Protein AF-A0A521ZM69-F1 (afdb_monomer)

Radius of gyration: 17.87 Å; Cα contacts (8 Å, |Δi|>4): 273; chains: 1; bounding box: 40×29×57 Å

Sequence (179 aa):
MNAKTKLIIPFVCGFILFPGFIVVHECGHWLAGLSFGLKTKPHYAGTSYHGTPQQITQNVHWLLAAAGPLVGLALMIVGVFWLWLSRRHNLTSVTAMEWLATSLAFNAGRWLRGFTGLPSNPQPHDEAFVSKALGLPPWLLPYCLALAALGTIIFIIRQHPARERLFPFSAMMLGGIIG

Foldseek 3Di:
DDPVCLLVLLLQLLQPVLQVLQVQLQVQLQVLLVVLVWDWDGDRNDIDTHDDPVSDDLVSVLSSLVRSVVSLVVLLVQLLVVLCVVQVPPQDDADSVNSNSLSSNLSLVQLLCLVVADLVGGPPPSQLSNCVSVVHRSSPRSVVSSVVSVVSNVSSLVSHHPVCSPNNVVSNNNSNVVD

Secondary structure (DSSP, 8-state):
--TTHHHHHHHHHHHHHHHHHHHHHHHHHHHHHHHTT-EEEEETTEEEEE--TTTS-HHHHHHHHHHHHHHHHHHHHHHHHHHHHHHSS--S---HHHHHHHHHHHGGGGGGGGGTSBTTB-SSHHHHHHHHHTTS-TTHHHHHHHHHHHHHHHHHHHHS-GGGSSHHHHHHHHHHHH-

Mean predicted aligned error: 3.89 Å

Nearest PDB structures (foldseek):
  2d29-assembly1_A  TM=2.805E-01  e=4.102E+00  Thermus thermophilus HB8
  4iv6-assembly1_B  TM=3.076E-01  e=9.405E+00  Mycolicibacterium smegmatis MC2 155
  8fob-assembly1_A  TM=1.636E-01  e=7.737E+00  Homo sapiens

Structure (mmCIF, N/CA/C/O backbone):
data_AF-A0A521ZM69-F1
#
_entry.id   AF-A0A521ZM69-F1
#
loop_
_atom_site.group_PDB
_atom_site.id
_atom_site.type_symbol
_atom_site.label_atom_id
_atom_site.label_alt_id
_atom_site.label_comp_id
_atom_site.label_asym_id
_atom_site.label_entity_id
_atom_site.label_seq_id
_atom_site.pdbx_PDB_ins_code
_atom_site.Cartn_x
_atom_site.Cartn_y
_atom_site.Cartn_z
_atom_site.occupancy
_atom_site.B_iso_or_equiv
_atom_site.auth_seq_id
_atom_site.auth_comp_id
_atom_site.auth_asym_id
_atom_site.auth_atom_id
_atom_site.pdbx_PDB_model_num
ATOM 1 N N . MET A 1 1 ? -19.201 -0.703 20.274 1.00 75.50 1 MET A N 1
ATOM 2 C CA . MET A 1 1 ? -19.373 -1.982 19.541 1.00 75.50 1 MET A CA 1
ATOM 3 C C . MET A 1 1 ? -19.241 -3.151 20.503 1.00 75.50 1 MET A C 1
ATOM 5 O O . MET A 1 1 ? -18.383 -3.091 21.378 1.00 75.50 1 MET A O 1
ATOM 9 N N . ASN A 1 2 ? -20.067 -4.190 20.355 1.00 85.44 2 ASN A N 1
ATOM 10 C CA . ASN A 1 2 ? -19.895 -5.436 21.110 1.00 85.44 2 ASN A CA 1
ATOM 11 C C . ASN A 1 2 ? -18.664 -6.220 20.596 1.00 85.44 2 ASN A C 1
ATOM 13 O O . ASN A 1 2 ? -18.132 -5.910 19.527 1.00 85.44 2 ASN A O 1
ATOM 17 N N . ALA A 1 3 ? -18.205 -7.223 21.351 1.00 83.38 3 ALA A N 1
ATOM 18 C CA . ALA A 1 3 ? -16.993 -7.983 21.023 1.00 83.38 3 ALA A CA 1
ATOM 19 C C . ALA A 1 3 ? -17.050 -8.674 19.647 1.00 83.38 3 ALA A C 1
ATOM 21 O O . ALA A 1 3 ? -16.059 -8.672 18.924 1.00 83.38 3 ALA A O 1
ATOM 22 N N . LYS A 1 4 ? -18.216 -9.199 19.241 1.00 87.62 4 LYS A N 1
ATOM 23 C CA . LYS A 1 4 ? -18.387 -9.862 17.937 1.00 87.62 4 LYS A CA 1
ATOM 24 C C . LYS A 1 4 ? -18.228 -8.871 16.786 1.00 87.62 4 LYS A C 1
ATOM 26 O O . LYS A 1 4 ? -17.469 -9.118 15.854 1.00 87.62 4 LYS A O 1
ATOM 31 N N . THR A 1 5 ? -18.884 -7.714 16.870 1.00 87.00 5 THR A N 1
ATOM 32 C CA . THR A 1 5 ? -18.814 -6.676 15.832 1.00 87.00 5 THR A CA 1
ATOM 33 C C . THR A 1 5 ? -17.386 -6.152 15.655 1.00 87.00 5 THR A C 1
ATOM 35 O O . THR A 1 5 ? -16.986 -5.853 14.533 1.00 87.00 5 THR A O 1
ATOM 38 N N . LYS A 1 6 ? -16.594 -6.084 16.738 1.00 86.88 6 LYS A N 1
ATOM 39 C CA . LYS A 1 6 ? -15.174 -5.679 16.700 1.00 86.88 6 LYS A CA 1
ATOM 40 C C . LYS A 1 6 ? -14.275 -6.618 15.895 1.00 86.88 6 LYS A C 1
ATOM 42 O O . LYS A 1 6 ? -13.184 -6.197 15.539 1.00 86.88 6 LYS A O 1
ATOM 47 N N . LEU A 1 7 ? -14.712 -7.847 15.620 1.00 91.19 7 LEU A N 1
ATOM 48 C CA . LEU A 1 7 ? -13.975 -8.817 14.805 1.00 91.19 7 LEU A CA 1
ATOM 49 C C . LEU A 1 7 ? -14.589 -8.971 13.414 1.00 91.19 7 LEU A C 1
ATOM 51 O O . LEU A 1 7 ? -13.862 -8.999 12.427 1.00 91.19 7 LEU A O 1
ATOM 55 N N . ILE A 1 8 ? -15.923 -9.006 13.332 1.00 94.12 8 ILE A N 1
ATOM 56 C CA . ILE A 1 8 ? -16.644 -9.180 12.065 1.00 94.12 8 ILE A CA 1
ATOM 57 C C . ILE A 1 8 ? -16.383 -8.011 11.115 1.00 94.12 8 I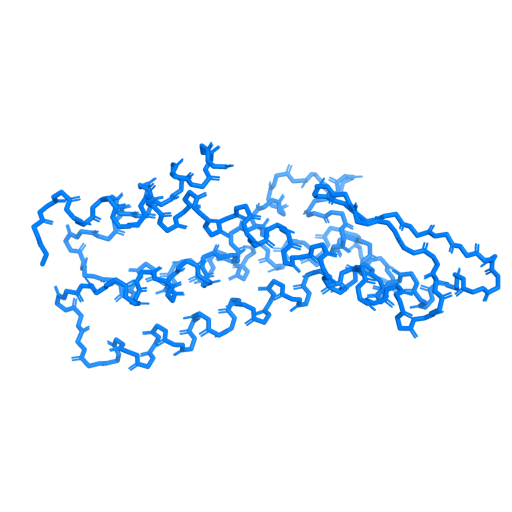LE A C 1
ATOM 59 O O . ILE A 1 8 ? -16.120 -8.247 9.944 1.00 94.12 8 ILE A O 1
ATOM 63 N N . ILE A 1 9 ? -16.426 -6.762 11.596 1.00 94.50 9 ILE A N 1
ATOM 64 C CA . ILE A 1 9 ? -16.216 -5.599 10.720 1.00 94.50 9 ILE A CA 1
ATOM 65 C C . ILE A 1 9 ? -14.814 -5.616 10.090 1.00 94.50 9 ILE A C 1
ATOM 67 O O . ILE A 1 9 ? -14.750 -5.611 8.863 1.00 94.50 9 ILE A O 1
ATOM 71 N N . PRO A 1 10 ? -13.705 -5.692 10.856 1.00 94.12 10 PRO A N 1
ATOM 72 C CA . PRO A 1 10 ? -12.377 -5.781 10.254 1.00 94.12 10 PRO A CA 1
ATOM 73 C C . PRO A 1 10 ? -12.233 -6.976 9.311 1.00 94.12 10 PRO A C 1
ATOM 75 O O . PRO A 1 10 ? -11.651 -6.827 8.243 1.00 94.12 10 PRO A O 1
ATOM 78 N N . PHE A 1 11 ? -12.786 -8.140 9.674 1.00 96.12 11 PHE A N 1
ATOM 79 C CA . PHE A 1 11 ? -12.763 -9.327 8.819 1.00 96.12 11 PHE A CA 1
ATOM 80 C C . PHE A 1 11 ? -13.448 -9.074 7.472 1.00 96.12 11 PHE A C 1
ATOM 82 O O . PHE A 1 11 ? -12.848 -9.314 6.430 1.00 96.12 11 PHE A O 1
ATOM 89 N N . VAL A 1 12 ? -14.676 -8.547 7.482 1.00 96.00 12 VAL A N 1
ATOM 90 C CA . VAL A 1 12 ? -15.438 -8.238 6.261 1.00 96.00 12 VAL A CA 1
ATOM 91 C C . VAL A 1 12 ? -14.734 -7.159 5.439 1.00 96.00 12 VAL A C 1
ATOM 93 O O . VAL A 1 12 ? -14.663 -7.275 4.218 1.00 96.00 12 VAL A O 1
ATOM 96 N N . CYS A 1 13 ? -14.165 -6.141 6.092 1.00 95.25 13 CYS A N 1
ATOM 97 C CA . CYS A 1 13 ? -13.339 -5.145 5.418 1.00 95.25 13 CYS A CA 1
ATOM 98 C C . CYS A 1 13 ? -12.149 -5.801 4.708 1.00 95.25 13 CYS A C 1
ATOM 100 O O . CYS A 1 13 ? -11.959 -5.549 3.526 1.00 95.25 13 CYS A O 1
ATOM 102 N N . GLY A 1 14 ? -11.390 -6.669 5.382 1.00 95.00 14 GLY A N 1
ATOM 103 C CA . GLY A 1 14 ? -10.277 -7.395 4.766 1.00 95.00 14 GLY A CA 1
ATOM 104 C C . GLY A 1 14 ? -10.724 -8.267 3.592 1.00 95.00 14 GLY A C 1
ATOM 105 O O . GLY A 1 14 ? -10.173 -8.147 2.502 1.00 95.00 14 GLY A O 1
ATOM 106 N N . PHE A 1 15 ? -11.769 -9.072 3.800 1.00 96.31 15 PHE A N 1
ATOM 107 C CA . PHE A 1 15 ? -12.323 -10.005 2.814 1.00 96.31 15 PHE A CA 1
ATOM 108 C C . PHE A 1 15 ? -12.767 -9.321 1.519 1.00 96.31 15 PHE A C 1
ATOM 110 O O . PHE A 1 15 ? -12.519 -9.831 0.434 1.00 96.31 15 PHE A O 1
ATOM 117 N N . ILE A 1 16 ? -13.403 -8.152 1.613 1.00 96.19 16 ILE A N 1
ATOM 118 C CA . ILE A 1 16 ? -13.890 -7.430 0.430 1.00 96.19 16 ILE A CA 1
ATOM 119 C C . ILE A 1 16 ? -12.795 -6.534 -0.159 1.00 96.19 16 ILE A C 1
ATOM 121 O O . ILE A 1 16 ? -12.591 -6.493 -1.373 1.00 96.19 16 ILE A O 1
ATOM 125 N N . LEU A 1 17 ? -12.114 -5.762 0.689 1.00 96.06 17 LEU A N 1
ATOM 126 C CA . LEU A 1 17 ? -11.281 -4.661 0.220 1.00 96.06 17 LEU A CA 1
ATOM 127 C C . LEU A 1 17 ? -9.920 -5.128 -0.283 1.00 96.06 17 LEU A C 1
ATOM 129 O O . LEU A 1 17 ? -9.414 -4.510 -1.210 1.00 96.06 17 LEU A O 1
ATOM 133 N N . PHE A 1 18 ? -9.322 -6.192 0.263 1.00 95.25 18 PHE A N 1
ATOM 134 C CA . PHE A 1 18 ? -7.980 -6.606 -0.171 1.00 95.25 18 PHE A CA 1
ATOM 135 C C . PHE A 1 18 ? -7.974 -7.135 -1.617 1.00 95.25 18 PHE A C 1
ATOM 137 O O . PHE A 1 18 ? -7.147 -6.651 -2.401 1.00 95.25 18 PHE A O 1
ATOM 144 N N . PRO A 1 19 ? -8.916 -8.006 -2.035 1.00 94.56 19 PRO A N 1
ATOM 145 C CA . PRO A 1 19 ? -9.102 -8.329 -3.451 1.00 94.56 19 PRO A CA 1
ATOM 146 C C . PRO A 1 19 ? -9.436 -7.091 -4.286 1.00 94.56 19 PRO A C 1
ATOM 148 O O . PRO A 1 19 ? -8.879 -6.893 -5.367 1.00 94.56 19 PRO A O 1
ATOM 151 N N . GLY A 1 20 ? -10.282 -6.201 -3.755 1.00 95.69 20 GLY A N 1
ATOM 152 C CA . GLY A 1 20 ? -10.599 -4.924 -4.394 1.00 95.69 20 GLY A CA 1
ATOM 153 C C . GLY A 1 20 ? -9.358 -4.069 -4.667 1.00 95.69 20 GLY A C 1
ATOM 154 O O . GLY A 1 20 ? -9.220 -3.516 -5.755 1.00 95.69 20 GLY A O 1
ATOM 155 N N . PHE A 1 21 ? -8.411 -4.003 -3.731 1.00 96.00 21 PHE A N 1
ATOM 156 C CA . PHE A 1 21 ? -7.162 -3.262 -3.897 1.00 96.00 21 PHE A CA 1
ATOM 157 C C . PHE A 1 21 ? -6.244 -3.890 -4.944 1.00 96.00 21 PHE A C 1
ATOM 159 O O . PHE A 1 21 ? -5.579 -3.147 -5.660 1.00 96.00 21 PHE A O 1
ATOM 166 N N . ILE A 1 22 ? -6.226 -5.224 -5.084 1.00 94.50 22 ILE A N 1
ATOM 167 C CA . ILE A 1 22 ? -5.523 -5.893 -6.193 1.00 94.50 22 ILE A CA 1
ATOM 168 C C . ILE A 1 22 ? -6.108 -5.430 -7.527 1.00 94.50 22 ILE A C 1
ATOM 170 O O . ILE A 1 22 ? -5.366 -5.000 -8.404 1.00 94.50 22 ILE A O 1
ATOM 174 N N . VAL A 1 23 ? -7.433 -5.464 -7.669 1.00 95.75 23 VAL A N 1
ATOM 175 C CA . VAL A 1 23 ? -8.097 -5.031 -8.907 1.00 95.75 23 VAL A CA 1
ATOM 176 C C . VAL A 1 23 ? -7.808 -3.558 -9.195 1.00 95.75 23 VAL A C 1
ATOM 178 O O . VAL A 1 23 ? -7.463 -3.207 -10.317 1.00 95.75 23 VAL A O 1
ATOM 181 N N . VAL A 1 24 ? -7.887 -2.694 -8.183 1.00 96.50 24 VAL A N 1
ATOM 182 C CA . VAL A 1 24 ? -7.610 -1.258 -8.327 1.00 96.50 24 VAL A CA 1
ATOM 183 C C . VAL A 1 24 ? -6.136 -0.986 -8.675 1.00 96.50 24 VAL A C 1
ATOM 185 O O . VAL A 1 24 ? -5.866 -0.102 -9.488 1.00 96.50 24 VAL A O 1
ATOM 188 N N . HIS A 1 25 ? -5.191 -1.765 -8.136 1.00 96.69 25 HIS A N 1
ATOM 189 C CA . HIS A 1 25 ? -3.771 -1.737 -8.527 1.00 96.69 25 HIS A CA 1
ATOM 190 C C . HIS A 1 25 ? -3.609 -2.052 -10.020 1.00 96.69 25 HIS A C 1
ATOM 192 O O . HIS A 1 25 ? -2.998 -1.271 -10.751 1.00 96.69 25 HIS A O 1
ATOM 198 N N . GLU A 1 26 ? -4.231 -3.132 -10.500 1.00 96.25 26 GLU A N 1
ATOM 199 C CA . GLU A 1 26 ? -4.201 -3.500 -11.924 1.00 96.25 26 GLU A CA 1
ATOM 200 C C . GLU A 1 26 ? -4.923 -2.488 -12.822 1.00 96.25 26 GLU A C 1
ATOM 202 O O . GLU A 1 26 ? -4.491 -2.227 -13.944 1.00 96.25 26 GLU A O 1
ATOM 207 N N . CYS A 1 27 ? -5.976 -1.831 -12.332 1.00 96.31 27 CYS A N 1
ATOM 208 C CA . CYS A 1 27 ? -6.604 -0.727 -13.055 1.00 96.31 27 CYS A CA 1
ATOM 209 C C . CYS A 1 27 ? -5.624 0.431 -13.298 1.00 96.31 27 CYS A C 1
ATOM 211 O O . CYS A 1 27 ? -5.691 1.060 -14.352 1.00 96.31 27 CYS A O 1
ATOM 213 N N . GLY A 1 28 ? -4.698 0.701 -12.370 1.00 97.06 28 GLY A N 1
ATOM 214 C CA . GLY A 1 28 ? -3.647 1.707 -12.558 1.00 97.06 28 GLY A CA 1
ATOM 215 C C . GLY A 1 28 ? -2.745 1.380 -13.748 1.00 97.06 28 GLY A C 1
ATOM 216 O O . GLY A 1 28 ? -2.564 2.205 -14.645 1.00 97.06 28 GLY A O 1
ATOM 217 N N . HIS A 1 29 ? -2.249 0.145 -13.791 1.00 96.94 29 HIS A N 1
ATOM 218 C CA . HIS A 1 29 ? -1.487 -0.406 -14.913 1.00 96.94 29 HIS A CA 1
ATOM 219 C C . HIS A 1 29 ? -2.253 -0.324 -16.241 1.00 96.94 29 HIS A C 1
ATOM 221 O O . HIS A 1 29 ? -1.745 0.186 -17.245 1.00 96.94 29 HIS A O 1
ATOM 227 N N . TRP A 1 30 ? -3.508 -0.769 -16.234 1.00 96.62 30 TRP A N 1
ATOM 228 C CA . TRP A 1 30 ? -4.378 -0.764 -17.405 1.00 96.62 30 TRP A CA 1
ATOM 229 C C . TRP A 1 30 ? -4.617 0.647 -17.961 1.00 96.62 30 TRP A C 1
ATOM 231 O O . TRP A 1 30 ? -4.425 0.866 -19.162 1.00 96.62 30 TRP A O 1
ATOM 241 N N . LEU A 1 31 ? -4.971 1.608 -17.101 1.00 96.69 31 LEU A N 1
ATOM 242 C CA . LEU A 1 31 ? -5.198 3.005 -17.487 1.00 96.69 31 LEU A CA 1
ATOM 243 C C . LEU A 1 31 ? -3.924 3.672 -18.011 1.00 96.69 31 LEU A C 1
ATOM 245 O O . LEU A 1 31 ? -3.990 4.413 -18.991 1.00 96.69 31 LEU A O 1
ATOM 249 N N . ALA A 1 32 ? -2.769 3.383 -17.406 1.00 96.50 32 ALA A N 1
ATOM 250 C CA . ALA A 1 32 ? -1.491 3.883 -17.899 1.00 96.50 32 ALA A CA 1
ATOM 251 C C . ALA A 1 32 ? -1.187 3.348 -19.307 1.00 96.50 32 ALA A C 1
ATOM 253 O O . ALA A 1 32 ? -0.795 4.106 -20.185 1.00 96.50 32 ALA A O 1
ATOM 254 N N . GLY A 1 33 ? -1.425 2.063 -19.581 1.00 95.31 33 GLY A N 1
ATOM 255 C CA . GLY A 1 33 ? -1.217 1.543 -20.935 1.00 95.31 33 GLY A CA 1
ATOM 256 C C . GLY A 1 33 ? -2.175 2.142 -21.967 1.00 95.31 33 GLY A C 1
ATOM 257 O O . GLY A 1 33 ? -1.750 2.440 -23.084 1.00 95.31 33 GLY A O 1
ATOM 258 N N . LEU A 1 34 ? -3.432 2.399 -21.588 1.00 95.06 34 LEU A N 1
ATOM 259 C CA . LEU A 1 34 ? -4.381 3.101 -22.456 1.00 95.06 34 LEU A CA 1
ATOM 260 C C . LEU A 1 34 ? -3.942 4.537 -22.765 1.00 95.06 34 LEU A C 1
ATOM 262 O O . LEU A 1 34 ? -4.073 4.967 -23.911 1.00 95.06 34 LEU A O 1
ATOM 266 N N . SER A 1 35 ? -3.392 5.270 -21.791 1.00 95.31 35 SER A N 1
ATOM 267 C CA . SER A 1 35 ? -2.939 6.652 -22.011 1.00 95.31 35 SER A CA 1
ATOM 268 C C . SER A 1 35 ? -1.742 6.750 -22.966 1.00 95.31 35 SER A C 1
ATOM 270 O O . SER A 1 35 ? -1.584 7.766 -23.640 1.00 95.31 35 SER A O 1
ATOM 272 N N . PHE A 1 36 ? -0.955 5.677 -23.101 1.00 93.06 36 PHE A N 1
ATOM 273 C CA . PHE A 1 36 ? 0.109 5.549 -24.106 1.00 93.06 36 PHE A CA 1
ATOM 274 C C . PHE A 1 36 ? -0.358 4.944 -25.443 1.00 93.06 36 PHE A C 1
ATOM 276 O O . PHE A 1 36 ? 0.465 4.681 -26.321 1.00 93.06 36 PHE A O 1
ATOM 283 N N . GLY A 1 37 ? -1.662 4.708 -25.626 1.00 93.44 37 GLY A N 1
ATOM 284 C CA . GLY A 1 37 ? -2.212 4.136 -26.859 1.00 93.44 37 GLY A CA 1
ATOM 285 C C . GLY A 1 37 ? -1.867 2.658 -27.073 1.00 93.44 37 GLY A C 1
ATOM 286 O O . GLY A 1 37 ? -1.878 2.178 -28.209 1.00 93.44 37 GLY A O 1
ATOM 287 N N . LEU A 1 38 ? -1.541 1.929 -26.001 1.00 94.19 38 LEU A N 1
ATOM 288 C CA . LEU A 1 38 ? -1.263 0.496 -26.055 1.00 94.19 38 LEU A CA 1
ATOM 289 C C . LEU A 1 38 ? -2.565 -0.306 -26.009 1.00 94.19 38 LEU A C 1
ATOM 291 O O . LEU A 1 38 ? -3.547 0.082 -25.374 1.00 94.19 38 LEU A O 1
ATOM 295 N N . LYS A 1 39 ? -2.559 -1.487 -26.631 1.00 94.00 39 LYS A N 1
ATOM 296 C CA . LYS A 1 39 ? -3.631 -2.470 -26.444 1.00 94.00 39 LYS A CA 1
ATOM 297 C C . LYS A 1 39 ? -3.383 -3.205 -25.131 1.00 94.00 39 LYS A C 1
ATOM 299 O O . LYS A 1 39 ? -2.488 -4.046 -25.056 1.00 94.00 39 LYS A O 1
ATOM 304 N N . THR A 1 40 ? -4.167 -2.891 -24.108 1.00 93.69 40 THR A N 1
ATOM 305 C CA . THR A 1 40 ? -4.042 -3.483 -22.773 1.00 93.69 40 THR A CA 1
ATOM 306 C C . THR A 1 40 ? -5.122 -4.522 -22.497 1.00 93.69 40 THR A C 1
ATOM 308 O O . THR A 1 40 ? -6.268 -4.382 -22.929 1.00 93.69 40 THR A O 1
ATOM 311 N N . LYS A 1 41 ? -4.760 -5.578 -21.764 1.00 93.50 41 LYS A N 1
ATOM 312 C CA . LYS A 1 41 ? -5.704 -6.577 -21.246 1.00 93.50 41 LYS A CA 1
ATOM 313 C C . LYS A 1 41 ? -5.476 -6.764 -19.743 1.00 93.50 41 LYS A C 1
ATOM 315 O O . LYS A 1 41 ? -4.393 -7.223 -19.370 1.00 93.50 41 LYS A O 1
ATOM 320 N N . PRO A 1 42 ? -6.446 -6.397 -18.888 1.00 90.56 42 PRO A N 1
ATOM 321 C CA . PRO A 1 42 ? -6.341 -6.647 -17.459 1.00 90.56 42 PRO A CA 1
ATOM 322 C C . PRO A 1 42 ? -6.578 -8.135 -17.165 1.00 90.56 42 PRO A C 1
ATOM 324 O O . PRO A 1 42 ? -7.456 -8.771 -17.752 1.00 90.56 42 PRO A O 1
ATOM 327 N N . HIS A 1 43 ? -5.802 -8.677 -16.238 1.00 91.00 43 HIS A N 1
ATOM 328 C CA . HIS A 1 43 ? -5.953 -9.999 -15.642 1.00 91.00 43 HIS A CA 1
ATOM 329 C C . HIS A 1 43 ? -5.974 -9.856 -14.114 1.00 91.00 43 HIS A C 1
ATOM 331 O O . HIS A 1 43 ? -5.625 -8.813 -13.560 1.00 91.00 43 HIS A O 1
ATOM 337 N N . TYR A 1 44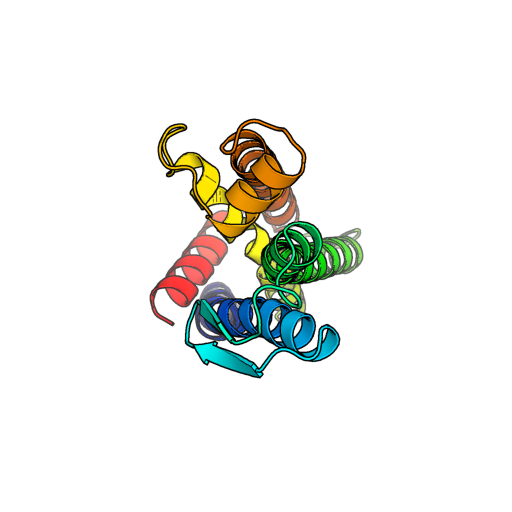 ? -6.393 -10.903 -13.404 1.00 85.00 44 TYR A N 1
ATOM 338 C CA . TYR A 1 44 ? -6.282 -10.890 -11.948 1.00 85.00 44 TYR A CA 1
ATOM 339 C C . TYR A 1 44 ? -4.802 -10.868 -11.546 1.00 85.00 44 TYR A C 1
ATOM 341 O O . TYR A 1 44 ? -4.058 -11.775 -11.916 1.00 85.00 44 TYR A O 1
ATOM 349 N N . ALA A 1 45 ? -4.397 -9.833 -10.803 1.00 86.06 45 ALA A N 1
ATOM 350 C CA . ALA A 1 45 ? -3.016 -9.601 -10.370 1.00 86.06 45 ALA A CA 1
ATOM 351 C C . ALA A 1 45 ? -1.986 -9.503 -11.518 1.00 86.06 45 ALA A C 1
ATOM 353 O O . ALA A 1 45 ? -0.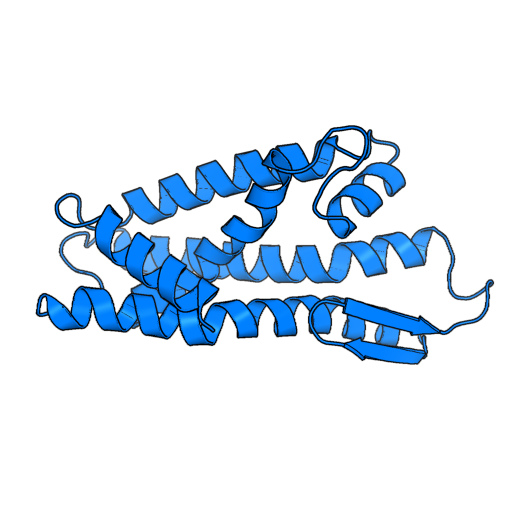824 -9.877 -11.343 1.00 86.06 45 ALA A O 1
ATOM 354 N N . GLY A 1 46 ? -2.406 -9.026 -12.694 1.00 90.00 46 GLY A N 1
ATOM 355 C CA . GLY A 1 46 ? -1.473 -8.651 -13.749 1.00 90.00 46 GLY A CA 1
ATOM 356 C C . GLY A 1 46 ? -2.141 -7.943 -14.921 1.00 90.00 46 GLY A C 1
ATOM 357 O O . GLY A 1 46 ? -3.323 -8.125 -15.193 1.00 90.00 46 GLY A O 1
ATOM 358 N N . THR A 1 47 ? -1.364 -7.177 -15.680 1.00 92.88 47 THR A N 1
ATOM 359 C CA . THR A 1 47 ? -1.843 -6.479 -16.878 1.00 92.88 47 THR A CA 1
ATOM 360 C C . THR A 1 47 ? -0.915 -6.770 -18.051 1.00 92.88 47 THR A C 1
ATOM 362 O O . THR A 1 47 ? 0.298 -6.599 -17.954 1.00 92.88 47 THR A O 1
ATOM 365 N N . SER A 1 48 ? -1.483 -7.218 -19.173 1.00 91.94 48 SER A N 1
ATOM 366 C CA . SER A 1 48 ? -0.734 -7.467 -20.410 1.00 91.94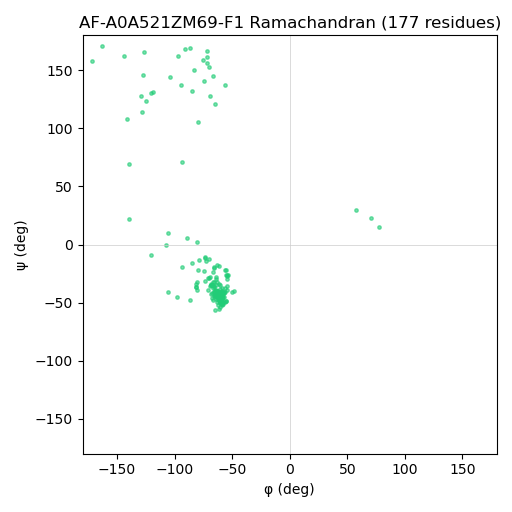 48 SER A CA 1
ATOM 367 C C . SER A 1 48 ? -0.779 -6.251 -21.331 1.00 91.94 48 SER A C 1
ATOM 369 O O . SER A 1 48 ? -1.843 -5.659 -21.532 1.00 91.94 48 SER A O 1
ATOM 371 N N . TYR A 1 49 ? 0.362 -5.920 -21.937 1.00 90.69 49 TYR A N 1
ATOM 372 C CA . TYR A 1 49 ? 0.522 -4.789 -22.852 1.00 90.69 49 TYR A CA 1
ATOM 373 C C . TYR A 1 49 ? 0.939 -5.279 -24.239 1.00 90.69 49 TYR A C 1
ATOM 375 O O . TYR A 1 49 ? 1.895 -6.041 -24.376 1.00 90.69 49 TYR A O 1
ATOM 383 N N . HIS A 1 50 ? 0.253 -4.806 -25.278 1.00 89.69 50 HIS A N 1
ATOM 384 C CA . HIS A 1 50 ? 0.609 -5.064 -26.670 1.00 89.69 50 HIS A CA 1
ATOM 385 C C . HIS A 1 50 ? 0.772 -3.740 -27.427 1.00 89.69 50 HIS A C 1
ATOM 387 O O . HIS A 1 50 ? -0.154 -2.928 -27.494 1.00 89.69 50 HIS A O 1
ATOM 393 N N . GLY A 1 51 ? 1.945 -3.543 -28.025 1.00 86.00 51 GLY A N 1
ATOM 394 C CA . GLY A 1 51 ? 2.299 -2.372 -28.826 1.00 86.00 51 GLY A CA 1
ATOM 395 C C . GLY A 1 51 ? 3.523 -2.658 -29.692 1.00 86.00 51 GLY A C 1
ATOM 396 O O . GLY A 1 51 ? 4.154 -3.708 -29.555 1.00 86.00 51 GLY A O 1
ATOM 397 N N . THR A 1 52 ? 3.852 -1.748 -30.605 1.00 84.94 52 THR A N 1
ATOM 398 C CA . THR A 1 52 ? 5.080 -1.852 -31.399 1.00 84.94 52 THR A CA 1
ATOM 399 C C . THR A 1 52 ? 6.312 -1.561 -30.528 1.00 84.94 52 THR A C 1
ATOM 401 O O . THR A 1 52 ? 6.201 -0.842 -29.528 1.00 84.94 52 THR A O 1
ATOM 404 N N . PRO A 1 53 ? 7.511 -2.056 -30.890 1.00 80.38 53 PRO A N 1
ATOM 405 C CA . PRO A 1 53 ? 8.747 -1.721 -30.176 1.00 80.38 53 PRO A CA 1
ATOM 406 C C . PRO A 1 53 ? 9.004 -0.210 -30.069 1.00 80.38 53 PRO A C 1
ATOM 408 O O . PRO A 1 53 ? 9.594 0.254 -29.100 1.00 80.38 53 PRO A O 1
ATOM 411 N N . GLN A 1 54 ? 8.527 0.569 -31.044 1.00 80.50 54 GLN A N 1
ATOM 412 C CA . GLN A 1 54 ? 8.614 2.029 -31.038 1.00 80.50 54 GLN A CA 1
ATOM 413 C C . GLN A 1 54 ? 7.679 2.671 -29.999 1.00 80.50 54 GLN A C 1
ATOM 415 O O . GLN A 1 54 ? 7.987 3.745 -29.491 1.00 80.50 54 GLN A O 1
ATOM 420 N N . GLN A 1 55 ? 6.551 2.029 -29.673 1.00 77.44 55 GLN A N 1
ATOM 421 C CA . GLN A 1 55 ? 5.608 2.499 -28.652 1.00 77.44 55 GLN A CA 1
ATOM 422 C C . GLN A 1 55 ? 6.077 2.147 -27.234 1.00 77.44 55 GLN A C 1
ATOM 424 O O . GLN A 1 55 ? 5.953 2.961 -26.320 1.00 77.44 55 GLN A O 1
ATOM 429 N N . ILE A 1 56 ? 6.643 0.952 -27.039 1.00 82.88 56 ILE A N 1
ATOM 430 C CA . ILE A 1 56 ? 7.104 0.480 -25.725 1.00 82.88 56 ILE A CA 1
ATOM 431 C C . ILE A 1 56 ? 8.587 0.814 -25.558 1.00 82.88 56 ILE A C 1
ATOM 433 O O . ILE A 1 56 ? 9.466 -0.046 -25.578 1.00 82.88 56 ILE A O 1
ATOM 437 N N . THR A 1 57 ? 8.867 2.104 -25.398 1.00 86.69 57 THR A N 1
ATOM 438 C CA . THR A 1 57 ? 10.209 2.560 -25.021 1.00 86.69 57 THR A CA 1
ATOM 439 C C . THR A 1 57 ? 10.508 2.210 -23.560 1.00 86.69 57 THR A C 1
ATOM 441 O O . THR A 1 57 ? 9.597 2.006 -22.753 1.00 86.69 57 THR A O 1
ATOM 444 N N . GLN A 1 58 ? 11.790 2.208 -23.179 1.00 81.12 58 GLN A N 1
ATOM 445 C CA . GLN A 1 58 ? 12.196 2.019 -21.780 1.00 81.12 58 GLN A CA 1
ATOM 446 C C . GLN A 1 58 ? 11.512 3.028 -20.838 1.00 81.12 58 GLN A C 1
ATOM 448 O O . GLN A 1 58 ? 11.127 2.661 -19.729 1.00 81.12 58 GLN A O 1
ATOM 453 N N . ASN A 1 59 ? 11.300 4.266 -21.302 1.00 83.81 59 ASN A N 1
ATOM 454 C CA . ASN A 1 59 ? 10.616 5.319 -20.548 1.00 83.81 59 ASN A CA 1
ATOM 455 C C . ASN A 1 59 ? 9.136 5.008 -20.301 1.00 83.81 59 ASN A C 1
ATOM 457 O O . ASN A 1 59 ? 8.628 5.224 -19.205 1.00 83.81 59 ASN A O 1
ATOM 461 N N . VAL A 1 60 ? 8.446 4.465 -21.302 1.00 88.19 60 VAL A N 1
ATOM 462 C CA . VAL A 1 60 ? 7.050 4.041 -21.148 1.00 88.19 60 VAL A CA 1
ATOM 463 C C . VAL A 1 60 ? 6.970 2.855 -20.188 1.00 88.19 60 VAL A C 1
ATOM 465 O O . VAL A 1 60 ? 6.129 2.840 -19.297 1.00 88.19 60 VAL A O 1
ATOM 468 N N . HIS A 1 61 ? 7.887 1.892 -20.297 1.00 89.00 61 HIS A N 1
ATOM 469 C CA . HIS A 1 61 ? 7.824 0.663 -19.508 1.00 89.00 61 HIS A CA 1
ATOM 470 C C . HIS A 1 61 ? 7.929 0.895 -17.991 1.00 89.00 61 HIS A C 1
ATOM 472 O O . HIS A 1 61 ? 7.203 0.262 -17.227 1.00 89.00 61 HIS A O 1
ATOM 478 N N . TRP A 1 62 ? 8.785 1.814 -17.527 1.00 91.38 62 TRP A N 1
ATOM 479 C CA . TRP A 1 62 ? 8.868 2.094 -16.086 1.00 91.38 62 TRP A CA 1
ATOM 480 C C . TRP A 1 62 ? 7.667 2.886 -15.567 1.00 91.38 62 TRP A C 1
ATOM 482 O O . TRP A 1 62 ? 7.258 2.659 -14.432 1.00 91.38 62 TRP A O 1
ATOM 492 N N . LEU A 1 63 ? 7.060 3.752 -16.388 1.00 94.31 63 LEU A N 1
ATOM 493 C CA . LEU A 1 63 ? 5.815 4.444 -16.037 1.00 94.31 63 LEU A CA 1
ATOM 494 C C . LEU A 1 63 ? 4.650 3.458 -15.909 1.00 94.31 63 LEU A C 1
ATOM 496 O O . LEU A 1 63 ? 3.874 3.549 -14.959 1.00 94.31 63 LEU A O 1
ATOM 500 N N . LEU A 1 64 ? 4.567 2.480 -16.817 1.00 94.31 64 LEU A N 1
ATOM 501 C CA . LEU A 1 64 ? 3.603 1.385 -16.713 1.00 94.31 64 LEU A CA 1
ATOM 502 C C . LEU A 1 64 ? 3.818 0.587 -15.426 1.00 94.31 64 LEU A C 1
ATOM 504 O O . LEU A 1 64 ? 2.853 0.359 -14.704 1.00 94.31 64 LEU A O 1
ATOM 508 N N . ALA A 1 65 ? 5.064 0.225 -15.102 1.00 94.19 65 ALA A N 1
ATOM 509 C CA . ALA A 1 65 ? 5.394 -0.483 -13.864 1.00 94.19 65 ALA A CA 1
ATOM 510 C C . ALA A 1 65 ? 5.105 0.352 -12.602 1.00 94.19 65 ALA A C 1
ATOM 512 O O . ALA A 1 65 ? 4.676 -0.189 -11.592 1.00 94.19 65 ALA A O 1
ATOM 513 N N . ALA A 1 66 ? 5.285 1.673 -12.644 1.00 96.44 66 ALA A N 1
ATOM 514 C CA . ALA A 1 66 ? 5.023 2.547 -11.501 1.00 96.44 66 ALA A CA 1
ATOM 515 C C . ALA A 1 66 ? 3.525 2.781 -11.235 1.00 96.44 66 ALA A C 1
ATOM 517 O O . ALA A 1 66 ? 3.154 3.118 -10.111 1.00 96.44 66 ALA A O 1
ATOM 518 N N . ALA A 1 67 ? 2.659 2.615 -12.239 1.00 97.00 67 ALA A N 1
ATOM 519 C CA . ALA A 1 67 ? 1.255 3.012 -12.154 1.00 97.00 67 ALA A CA 1
ATOM 520 C C . ALA A 1 67 ? 0.473 2.292 -11.039 1.00 97.00 67 ALA A C 1
ATOM 522 O O . ALA A 1 67 ? -0.181 2.955 -10.233 1.00 97.00 67 ALA A O 1
ATOM 523 N N . GLY A 1 68 ? 0.567 0.963 -10.948 1.00 96.00 68 GLY A N 1
ATOM 524 C CA . GLY A 1 68 ? -0.073 0.186 -9.880 1.00 96.00 68 GLY A CA 1
ATOM 525 C C . GLY A 1 68 ? 0.418 0.574 -8.478 1.00 96.00 68 GLY A C 1
ATOM 526 O O . GLY A 1 68 ? -0.399 0.984 -7.646 1.00 96.00 68 GLY A O 1
ATOM 527 N N . PRO A 1 69 ? 1.741 0.563 -8.213 1.00 96.25 69 PRO A N 1
ATOM 528 C CA . PRO A 1 69 ? 2.304 1.024 -6.944 1.00 96.25 69 PRO A CA 1
ATOM 529 C C . PRO A 1 69 ? 1.881 2.449 -6.554 1.00 96.25 69 PRO A C 1
ATOM 531 O O . PRO A 1 69 ? 1.583 2.697 -5.385 1.00 96.25 69 PRO A O 1
ATOM 534 N N . LEU A 1 70 ? 1.792 3.381 -7.511 1.00 97.44 70 LEU A N 1
ATOM 535 C CA . LEU A 1 70 ? 1.323 4.750 -7.256 1.00 97.44 70 LEU A CA 1
ATOM 536 C C . LEU A 1 70 ? -0.147 4.797 -6.824 1.00 97.44 70 LEU A C 1
ATOM 538 O O . LEU A 1 70 ? -0.490 5.556 -5.915 1.00 97.44 70 LEU A O 1
ATOM 542 N N . VAL A 1 71 ? -1.011 3.968 -7.415 1.00 97.25 71 VAL A N 1
ATOM 543 C CA . VAL A 1 71 ? -2.400 3.819 -6.955 1.00 97.25 71 VAL A CA 1
ATOM 544 C C . VAL A 1 71 ? -2.430 3.264 -5.531 1.00 97.25 71 VAL A C 1
ATOM 546 O O . VAL A 1 71 ? -3.129 3.805 -4.670 1.00 97.25 71 VAL A O 1
ATOM 549 N N . GLY A 1 72 ? -1.623 2.240 -5.244 1.00 96.75 72 GLY A N 1
ATOM 550 C CA . GLY A 1 72 ? -1.495 1.690 -3.895 1.00 96.75 72 GLY A CA 1
ATOM 551 C C . GLY A 1 72 ? -1.035 2.730 -2.866 1.00 96.75 72 GLY A C 1
ATOM 552 O O . GLY A 1 72 ? -1.574 2.783 -1.755 1.00 96.75 72 GLY A O 1
ATOM 553 N N . LEU A 1 73 ? -0.095 3.595 -3.256 1.00 97.06 73 LEU A N 1
ATOM 554 C CA . LEU A 1 73 ? 0.412 4.707 -2.449 1.00 97.06 73 LEU A CA 1
ATOM 555 C C . LEU A 1 73 ? -0.666 5.757 -2.189 1.00 97.06 73 LEU A C 1
ATOM 557 O O . LEU A 1 73 ? -0.827 6.185 -1.045 1.00 97.06 73 LEU A O 1
ATOM 561 N N . ALA A 1 74 ? -1.442 6.127 -3.208 1.00 98.00 74 ALA A N 1
ATOM 562 C CA . ALA A 1 74 ? -2.556 7.056 -3.054 1.00 98.00 74 ALA A CA 1
ATOM 563 C C . ALA A 1 74 ? -3.600 6.525 -2.057 1.00 98.00 74 ALA A C 1
ATOM 565 O O . ALA A 1 74 ? -3.992 7.251 -1.141 1.00 98.00 74 ALA A O 1
ATOM 566 N N . LEU A 1 75 ? -3.990 5.248 -2.172 1.00 97.69 75 LEU A N 1
ATOM 567 C CA . LEU A 1 75 ? -4.924 4.609 -1.235 1.00 97.69 75 LEU A CA 1
ATOM 568 C C . LEU A 1 75 ? -4.391 4.624 0.202 1.00 97.69 75 LEU A C 1
ATOM 570 O O . LEU A 1 75 ? -5.124 4.985 1.126 1.00 97.69 75 LEU A O 1
ATOM 574 N N . MET A 1 76 ? -3.108 4.293 0.385 1.00 97.31 76 MET A N 1
ATOM 575 C CA . MET A 1 76 ? -2.463 4.341 1.695 1.00 97.31 76 MET A CA 1
ATOM 576 C C . MET A 1 76 ? -2.504 5.756 2.283 1.00 97.31 76 MET A C 1
ATOM 578 O O . MET A 1 76 ? -2.908 5.917 3.435 1.00 97.31 76 MET A O 1
ATOM 582 N N . ILE A 1 77 ? -2.101 6.776 1.5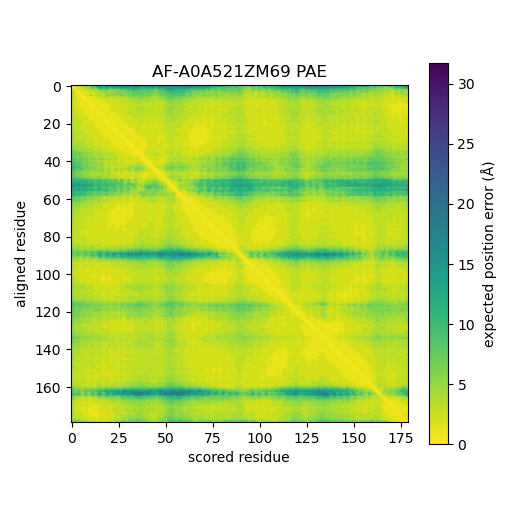18 1.00 97.94 77 ILE A N 1
ATOM 583 C CA . ILE A 1 77 ? -2.069 8.172 1.982 1.00 97.94 77 ILE A CA 1
ATOM 584 C C . ILE A 1 77 ? -3.470 8.628 2.396 1.00 97.94 77 ILE A C 1
ATOM 586 O O . ILE A 1 77 ? -3.632 9.176 3.489 1.00 97.94 77 ILE A O 1
ATOM 590 N N . VAL A 1 78 ? -4.482 8.359 1.566 1.00 98.19 78 VAL A N 1
ATOM 591 C CA . VAL A 1 78 ? -5.882 8.689 1.873 1.00 98.19 78 VAL A CA 1
ATOM 592 C C . VAL A 1 78 ? -6.328 8.000 3.163 1.00 98.19 78 VAL A C 1
ATOM 594 O O . VAL A 1 78 ? -6.884 8.659 4.042 1.00 98.19 78 VAL A O 1
ATOM 597 N N . GLY A 1 79 ? -6.042 6.705 3.318 1.00 97.81 79 GLY A N 1
ATOM 598 C CA . GLY A 1 79 ? -6.390 5.949 4.521 1.00 97.81 79 GLY A CA 1
ATOM 599 C C . GLY A 1 79 ? -5.712 6.479 5.786 1.00 97.81 79 GLY A C 1
ATOM 600 O O . GLY A 1 79 ? -6.376 6.681 6.803 1.00 97.81 79 GLY A O 1
ATOM 601 N N . VAL A 1 80 ? -4.404 6.751 5.725 1.00 97.69 80 VAL A N 1
ATOM 602 C CA . VAL A 1 80 ? -3.622 7.299 6.848 1.00 97.69 80 VAL A CA 1
ATOM 603 C C . VAL A 1 80 ? -4.152 8.669 7.255 1.00 97.69 80 VAL A C 1
ATOM 605 O O . VAL A 1 80 ? -4.386 8.907 8.442 1.00 97.69 80 VAL A O 1
ATOM 608 N N . PHE A 1 81 ? -4.356 9.560 6.285 1.00 97.88 81 PHE A N 1
ATOM 609 C CA . PHE A 1 81 ? -4.821 10.917 6.545 1.00 97.88 81 PHE A CA 1
ATOM 610 C C . PHE A 1 81 ? -6.239 10.928 7.119 1.00 97.88 81 PHE A C 1
ATOM 612 O O . PHE A 1 81 ? -6.493 11.600 8.120 1.00 97.88 81 PHE A O 1
ATOM 619 N N . TRP A 1 82 ? -7.143 10.128 6.545 1.00 97.56 82 TRP A N 1
ATOM 620 C CA . TRP A 1 82 ? -8.498 9.964 7.061 1.00 97.56 82 TRP A CA 1
ATOM 621 C C . TRP A 1 82 ? -8.473 9.438 8.500 1.00 97.56 82 TRP A C 1
ATOM 623 O O . TRP A 1 82 ? -9.042 10.065 9.396 1.00 97.56 82 TRP A O 1
ATOM 633 N N . LEU A 1 83 ? -7.754 8.344 8.758 1.00 95.75 83 LEU A N 1
ATOM 634 C CA . LEU A 1 83 ? -7.683 7.755 10.092 1.00 95.75 83 LEU A CA 1
ATOM 635 C C . LEU A 1 83 ? -7.110 8.738 11.123 1.00 95.75 83 LEU A C 1
ATOM 637 O O . LEU A 1 83 ? -7.647 8.853 12.225 1.00 95.75 83 LEU A O 1
ATOM 641 N N . TRP A 1 84 ? -6.055 9.472 10.761 1.00 95.81 84 TRP A N 1
ATOM 642 C CA . TRP A 1 84 ? -5.461 10.497 11.618 1.00 95.81 84 TRP A CA 1
ATOM 643 C C . TRP A 1 84 ? -6.462 11.606 11.964 1.00 95.81 84 TRP A C 1
ATOM 645 O O . TRP A 1 84 ? -6.630 11.930 13.142 1.00 95.81 84 TRP A O 1
ATOM 655 N N . LEU A 1 85 ? -7.174 12.145 10.970 1.00 95.69 85 LEU A N 1
ATOM 656 C CA . LEU A 1 85 ? -8.177 13.188 11.190 1.00 95.69 85 LEU A CA 1
ATOM 657 C C . LEU A 1 85 ? -9.333 12.713 12.071 1.00 95.69 85 LEU A C 1
ATOM 659 O O . LEU A 1 85 ? -9.733 13.433 12.987 1.00 95.69 85 LEU A O 1
ATOM 663 N N . SER A 1 86 ? -9.853 11.508 11.828 1.00 94.69 86 SER A N 1
ATOM 664 C CA . SER A 1 86 ? -10.975 10.962 12.601 1.00 94.69 86 SER A CA 1
ATOM 665 C C . SER A 1 86 ? -10.598 10.677 14.055 1.00 94.69 86 SER A C 1
ATOM 667 O O . SER A 1 86 ? -11.425 10.855 14.949 1.00 94.69 86 SER A O 1
ATOM 669 N N . ARG A 1 87 ? -9.342 10.296 14.314 1.00 91.75 87 ARG A N 1
ATOM 670 C CA . ARG A 1 87 ? -8.916 9.797 15.629 1.00 91.75 87 ARG A CA 1
ATOM 671 C C . ARG A 1 87 ? -8.041 10.734 16.446 1.00 91.75 87 ARG A C 1
ATOM 673 O O . ARG A 1 87 ? -7.740 10.415 17.595 1.00 91.75 87 ARG A O 1
ATOM 680 N N . ARG A 1 88 ? -7.717 11.927 15.936 1.00 89.00 88 ARG A N 1
ATOM 681 C CA . ARG A 1 88 ? -6.894 12.924 16.649 1.00 89.00 88 ARG A CA 1
ATOM 682 C C . ARG A 1 88 ? -7.408 13.303 18.051 1.00 89.00 88 ARG A C 1
ATOM 684 O O . ARG A 1 88 ? -6.611 13.711 18.887 1.00 89.00 88 ARG A O 1
ATOM 691 N N . HIS A 1 89 ? -8.714 13.175 18.317 1.00 86.75 89 HIS A N 1
ATOM 692 C CA . HIS A 1 89 ? -9.330 13.550 19.603 1.00 86.75 89 HIS A CA 1
ATOM 693 C C . HIS A 1 89 ? -10.039 12.407 20.336 1.00 86.75 89 HIS A C 1
ATOM 695 O O . HIS A 1 89 ? -10.450 12.592 21.478 1.00 86.75 89 HIS A O 1
ATOM 701 N N . ASN A 1 90 ? -10.210 11.235 19.717 1.00 82.12 90 ASN A N 1
ATOM 702 C CA . ASN A 1 90 ? -10.955 10.145 20.337 1.00 82.12 90 ASN A CA 1
ATOM 703 C C . ASN A 1 90 ? -10.317 8.792 20.040 1.00 82.12 90 ASN A 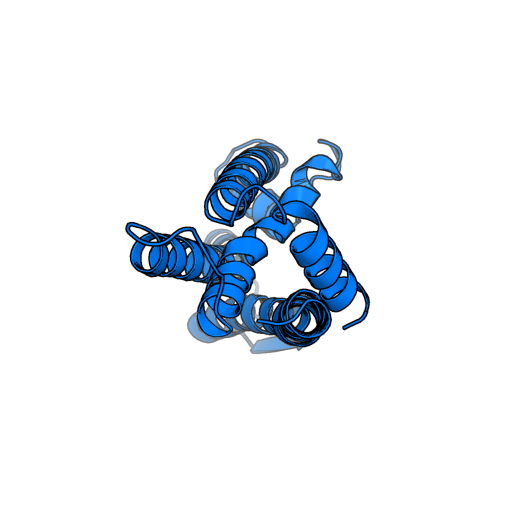C 1
ATOM 705 O O . ASN A 1 90 ? -10.428 8.259 18.939 1.00 82.12 90 ASN A O 1
ATOM 709 N N . LEU A 1 91 ? -9.693 8.213 21.069 1.00 82.44 91 LEU A N 1
ATOM 710 C CA . LEU A 1 91 ? -9.061 6.903 20.971 1.00 82.44 91 LEU A CA 1
ATOM 711 C C . LEU A 1 91 ? -9.834 5.778 21.670 1.00 82.44 91 LEU A C 1
ATOM 713 O O . LEU A 1 91 ? -9.308 4.673 21.793 1.00 82.44 91 LEU A O 1
ATOM 717 N N . THR A 1 92 ? -11.064 6.031 22.120 1.00 85.50 92 THR A N 1
ATOM 718 C CA . THR A 1 92 ? -11.801 5.116 23.013 1.00 85.50 92 THR A CA 1
ATOM 719 C C . THR A 1 92 ? -12.481 3.958 22.286 1.00 85.50 92 THR A C 1
ATOM 721 O O . THR A 1 92 ? -12.505 2.838 22.792 1.00 85.50 92 THR A O 1
ATOM 724 N N . SER A 1 93 ? -13.011 4.197 21.087 1.00 87.25 93 SER A N 1
ATOM 725 C CA . SER A 1 93 ? -13.700 3.190 20.275 1.00 87.25 93 SER A CA 1
ATOM 726 C C . SER A 1 93 ? -13.418 3.410 18.793 1.00 87.25 93 SER A C 1
ATOM 728 O O . SER A 1 93 ? -12.913 4.467 18.427 1.00 87.25 93 SER A O 1
ATOM 730 N N . VAL A 1 94 ? -13.661 2.387 17.973 1.00 90.88 94 VAL A N 1
ATOM 731 C CA . VAL A 1 94 ? -13.429 2.407 16.521 1.00 90.88 94 VAL A CA 1
ATOM 732 C C . VAL A 1 94 ? -14.761 2.146 15.827 1.00 90.88 94 VAL A C 1
ATOM 734 O O . VAL A 1 94 ? -15.469 1.203 16.190 1.00 90.88 94 VAL A O 1
ATOM 737 N N . THR A 1 95 ? -15.105 2.981 14.861 1.00 92.12 95 THR A N 1
ATOM 738 C CA . THR A 1 95 ? -16.311 2.904 14.032 1.00 92.12 95 THR A CA 1
ATOM 739 C C . THR A 1 95 ? -16.061 2.093 12.758 1.00 92.12 95 THR A C 1
ATOM 741 O O . THR A 1 95 ? -14.922 1.809 12.394 1.00 92.12 95 THR A O 1
ATOM 744 N N . ALA A 1 96 ? -17.126 1.732 12.037 1.00 91.94 96 ALA A N 1
ATOM 745 C CA . ALA A 1 96 ? -17.001 1.032 10.756 1.00 91.94 96 ALA A CA 1
ATOM 746 C C . ALA A 1 96 ? -16.226 1.851 9.703 1.00 91.94 96 ALA A C 1
ATOM 748 O O . ALA A 1 96 ? -15.405 1.300 8.976 1.00 91.94 96 ALA A O 1
ATOM 749 N N . MET A 1 97 ? -16.430 3.173 9.662 1.00 94.31 97 MET A N 1
ATOM 750 C CA . MET A 1 97 ? -15.728 4.059 8.723 1.00 94.31 97 MET A CA 1
ATOM 751 C C . MET A 1 97 ? -14.232 4.164 9.038 1.00 94.31 97 MET A C 1
ATOM 753 O O . MET A 1 97 ? -13.407 4.215 8.132 1.00 94.31 97 MET A O 1
ATOM 757 N N . GLU A 1 98 ? -13.857 4.125 10.316 1.00 95.06 98 GLU A N 1
ATOM 758 C CA . GLU A 1 98 ? -12.446 4.081 10.715 1.00 95.06 98 GLU A CA 1
ATOM 759 C C . GLU A 1 98 ? -11.793 2.733 10.383 1.00 95.06 98 GLU A C 1
ATOM 761 O O . GLU A 1 98 ? -10.601 2.703 10.083 1.00 95.06 98 GLU A O 1
ATOM 766 N N . TRP A 1 99 ? -12.551 1.629 10.359 1.00 95.00 99 TRP A N 1
ATOM 767 C CA . TRP A 1 99 ? -12.065 0.342 9.842 1.00 95.00 99 TRP A CA 1
ATOM 768 C C . TRP A 1 99 ? -11.859 0.356 8.326 1.00 95.00 99 TRP A C 1
ATOM 770 O O . TRP A 1 99 ? -10.883 -0.217 7.840 1.00 95.00 99 TRP A O 1
ATOM 780 N N . LEU A 1 100 ? -12.708 1.064 7.579 1.00 95.69 100 LEU A N 1
ATOM 781 C CA . LEU A 1 100 ? -12.491 1.311 6.152 1.00 95.69 100 LEU A CA 1
ATOM 782 C C . LEU A 1 100 ? -11.216 2.139 5.921 1.00 95.69 100 LEU A C 1
ATOM 784 O O . LEU A 1 100 ? -10.354 1.723 5.147 1.00 95.69 100 LEU A O 1
ATOM 788 N N . ALA A 1 101 ? -11.047 3.254 6.641 1.00 96.81 101 ALA A N 1
ATOM 789 C CA . ALA A 1 101 ? -9.831 4.073 6.582 1.00 96.81 101 ALA A CA 1
ATOM 790 C C . ALA A 1 101 ? -8.576 3.264 6.956 1.00 96.81 101 ALA A C 1
ATOM 792 O O . ALA A 1 101 ? -7.554 3.327 6.273 1.00 96.81 101 ALA A O 1
ATOM 793 N N . THR A 1 102 ? -8.684 2.439 7.999 1.00 96.38 102 THR A N 1
ATOM 794 C CA . THR A 1 102 ? -7.646 1.487 8.411 1.00 96.38 102 THR A CA 1
ATOM 795 C C . THR A 1 102 ? -7.305 0.509 7.301 1.00 96.38 102 THR A C 1
ATOM 797 O O . THR A 1 102 ? -6.128 0.300 7.047 1.00 96.38 102 THR A O 1
ATOM 800 N N . SER A 1 103 ? -8.297 -0.049 6.607 1.00 96.62 103 SER A N 1
ATOM 801 C CA . SER A 1 103 ? -8.077 -1.006 5.515 1.00 96.62 103 SER A CA 1
ATOM 802 C C . SER A 1 103 ? -7.353 -0.359 4.334 1.00 96.62 103 SER A C 1
ATOM 804 O O . SER A 1 103 ? -6.395 -0.933 3.823 1.00 96.62 103 SER A O 1
ATOM 806 N N . LEU A 1 104 ? -7.746 0.864 3.954 1.00 97.25 104 LEU A N 1
ATOM 807 C CA . LEU A 1 104 ? -7.053 1.658 2.929 1.00 97.25 104 LEU A CA 1
ATOM 808 C C . LEU A 1 104 ? -5.587 1.904 3.307 1.00 97.25 104 LEU A C 1
ATOM 810 O O . LEU A 1 104 ? -4.687 1.696 2.499 1.00 97.25 104 LEU A O 1
ATOM 814 N N . ALA A 1 105 ? -5.339 2.293 4.557 1.00 97.00 105 ALA A N 1
ATOM 815 C CA . ALA A 1 105 ? -3.995 2.520 5.073 1.00 97.00 105 ALA A CA 1
ATOM 816 C C . ALA A 1 105 ? -3.178 1.211 5.141 1.00 97.00 105 ALA A C 1
ATOM 818 O O . ALA A 1 105 ? -1.987 1.189 4.827 1.00 97.00 105 ALA A O 1
ATOM 819 N N . PHE A 1 106 ? -3.831 0.102 5.498 1.00 95.56 106 PHE A N 1
ATOM 820 C CA . PHE A 1 106 ? -3.235 -1.230 5.595 1.00 95.56 106 PHE A CA 1
ATOM 821 C C . PHE A 1 106 ? -2.879 -1.829 4.229 1.00 95.56 106 PHE A C 1
ATOM 823 O O . PHE A 1 106 ? -2.090 -2.771 4.175 1.00 95.56 106 PHE A O 1
ATOM 830 N N . ASN A 1 107 ? -3.353 -1.243 3.123 1.00 94.50 107 ASN A N 1
ATOM 831 C CA . ASN A 1 107 ? -2.889 -1.581 1.775 1.00 94.50 107 ASN A CA 1
ATOM 832 C C . ASN A 1 107 ? -1.356 -1.476 1.638 1.00 94.50 107 ASN A C 1
ATOM 834 O O . ASN A 1 107 ? -0.754 -2.217 0.860 1.00 94.50 107 ASN A O 1
ATOM 838 N N . ALA A 1 108 ? -0.704 -0.640 2.461 1.00 95.12 108 ALA A N 1
ATOM 839 C CA . ALA A 1 108 ? 0.754 -0.586 2.556 1.00 95.12 108 ALA A CA 1
ATOM 840 C C . ALA A 1 108 ? 1.404 -1.945 2.863 1.00 95.12 108 ALA A C 1
ATOM 842 O O . ALA A 1 108 ? 2.540 -2.192 2.462 1.00 95.12 108 ALA A O 1
ATOM 843 N N . GLY A 1 109 ? 0.681 -2.854 3.526 1.00 94.12 109 GLY A N 1
ATOM 844 C CA . GLY A 1 109 ? 1.142 -4.204 3.836 1.00 94.12 109 GLY A CA 1
ATOM 845 C C . GLY A 1 109 ? 1.587 -5.010 2.614 1.00 94.12 109 GLY A C 1
ATOM 846 O O . GLY A 1 109 ? 2.421 -5.900 2.762 1.00 94.12 109 GLY A O 1
ATOM 847 N N . ARG A 1 110 ? 1.134 -4.668 1.398 1.00 92.75 110 ARG A N 1
ATOM 848 C CA . ARG A 1 110 ? 1.614 -5.287 0.147 1.00 92.75 110 ARG A CA 1
ATOM 849 C C . ARG A 1 110 ? 3.130 -5.167 -0.018 1.00 92.75 110 ARG A C 1
ATOM 851 O O . ARG A 1 110 ? 3.771 -6.126 -0.449 1.00 92.75 110 ARG A O 1
ATOM 858 N N . TRP A 1 111 ? 3.712 -4.036 0.383 1.00 96.50 111 TRP A N 1
ATOM 859 C CA . TRP A 1 111 ? 5.155 -3.814 0.282 1.00 96.50 111 TRP A CA 1
ATOM 860 C C . TRP A 1 111 ? 5.967 -4.602 1.303 1.00 96.50 111 TRP A C 1
ATOM 862 O O . TRP A 1 111 ? 7.170 -4.741 1.114 1.00 96.50 111 TRP A O 1
ATOM 872 N N . LEU A 1 112 ? 5.351 -5.215 2.323 1.00 95.81 112 LEU A N 1
ATOM 873 C CA . LEU A 1 112 ? 6.068 -6.135 3.217 1.00 95.81 112 LEU A CA 1
ATOM 874 C C . LEU A 1 112 ? 6.628 -7.357 2.477 1.00 95.81 112 LEU A C 1
ATOM 876 O O . LEU A 1 112 ? 7.580 -7.972 2.955 1.00 95.81 112 LEU A O 1
ATOM 880 N N . ARG A 1 113 ? 6.116 -7.665 1.274 1.00 93.38 113 ARG A N 1
ATOM 881 C CA . ARG A 1 113 ? 6.736 -8.640 0.362 1.00 93.38 113 ARG A CA 1
ATOM 882 C C . ARG A 1 113 ? 8.190 -8.295 0.018 1.00 93.38 113 ARG A C 1
ATOM 884 O O . ARG A 1 113 ? 8.948 -9.216 -0.280 1.00 93.38 113 ARG A O 1
ATOM 891 N N . GLY A 1 114 ? 8.596 -7.032 0.156 1.00 94.31 114 GLY A N 1
ATOM 892 C CA . GLY A 1 114 ? 9.993 -6.591 0.121 1.00 94.31 114 GLY A CA 1
ATOM 893 C C . GLY A 1 114 ? 10.921 -7.406 1.008 1.00 94.31 114 GLY A C 1
ATOM 894 O O . GLY A 1 114 ? 12.005 -7.772 0.572 1.00 94.31 114 GLY A O 1
ATOM 895 N N . PHE A 1 115 ? 10.473 -7.789 2.206 1.00 94.44 115 PHE A N 1
ATOM 896 C CA . PHE A 1 115 ? 11.275 -8.607 3.121 1.00 94.44 115 PHE A CA 1
ATOM 897 C C . PHE A 1 115 ? 11.301 -10.095 2.767 1.00 94.44 115 PHE A C 1
ATOM 899 O O . PHE A 1 115 ? 12.111 -10.840 3.311 1.00 94.44 115 PHE A O 1
ATOM 906 N N . THR A 1 116 ? 10.415 -10.541 1.876 1.00 93.25 116 THR A N 1
ATOM 907 C CA . THR A 1 116 ? 10.344 -11.944 1.440 1.00 93.25 116 THR A CA 1
ATOM 908 C C . THR A 1 116 ? 11.153 -12.212 0.170 1.00 93.25 116 THR A C 1
ATOM 910 O O . THR A 1 116 ? 11.493 -13.360 -0.104 1.00 93.25 116 THR A O 1
ATOM 913 N N . GLY A 1 117 ? 11.473 -11.171 -0.608 1.00 89.69 117 GLY A N 1
ATOM 914 C CA . GLY A 1 117 ? 12.296 -11.280 -1.811 1.00 89.69 117 GLY A CA 1
ATOM 915 C C . GLY A 1 117 ? 13.785 -11.228 -1.482 1.00 89.69 117 GLY A C 1
ATOM 916 O O . GLY A 1 117 ? 14.235 -10.336 -0.772 1.00 89.69 117 GLY A O 1
ATOM 917 N N . LEU A 1 118 ? 14.568 -12.158 -2.031 1.00 91.75 118 LEU A N 1
ATOM 918 C CA . LEU A 1 118 ? 16.029 -12.085 -1.954 1.00 91.75 118 LEU A CA 1
ATOM 919 C C . LEU A 1 118 ? 16.548 -10.934 -2.834 1.00 91.75 118 LEU A C 1
ATOM 921 O O . LEU A 1 118 ? 15.942 -10.653 -3.867 1.00 91.75 118 LEU A O 1
ATOM 925 N N . PRO A 1 119 ? 17.712 -10.327 -2.536 1.00 92.38 119 PRO A N 1
ATOM 926 C CA . PRO A 1 119 ? 18.297 -9.291 -3.393 1.00 92.38 119 PRO A CA 1
ATOM 927 C C . PRO A 1 119 ? 18.517 -9.714 -4.857 1.00 92.38 119 PRO A C 1
ATOM 929 O O . PRO A 1 119 ? 18.517 -8.867 -5.749 1.00 92.38 119 PRO A O 1
ATOM 932 N N . SER A 1 120 ? 18.689 -11.017 -5.109 1.00 92.38 120 SER A N 1
ATOM 933 C CA . SER A 1 120 ? 18.812 -11.615 -6.446 1.00 92.38 120 SER A CA 1
ATOM 934 C C . SER A 1 120 ? 17.474 -11.809 -7.171 1.00 92.38 120 SER A C 1
ATOM 936 O O . SER A 1 120 ? 17.459 -11.892 -8.396 1.00 92.38 120 SER A O 1
ATOM 938 N N . ASN A 1 121 ? 16.361 -11.868 -6.438 1.00 93.81 121 ASN A N 1
ATOM 939 C CA . ASN A 1 121 ? 15.000 -11.962 -6.966 1.00 93.81 121 ASN A CA 1
ATOM 940 C C . ASN A 1 121 ? 14.060 -11.062 -6.140 1.00 93.81 121 ASN A C 1
ATOM 942 O O . ASN A 1 121 ? 13.251 -11.563 -5.347 1.00 93.81 121 ASN A O 1
ATOM 946 N N . PRO A 1 122 ? 14.222 -9.733 -6.256 1.00 93.56 122 PRO A N 1
ATOM 947 C CA . PRO A 1 122 ? 13.506 -8.788 -5.418 1.00 93.56 122 PRO A CA 1
ATOM 948 C C . PRO A 1 122 ? 12.006 -8.810 -5.707 1.00 93.56 122 PRO A C 1
ATOM 950 O O . PRO A 1 122 ? 11.560 -8.986 -6.841 1.00 93.56 122 PRO A O 1
ATOM 953 N N . GLN A 1 123 ? 11.235 -8.611 -4.645 1.00 93.88 123 GLN A N 1
ATOM 954 C CA . GLN A 1 123 ? 9.778 -8.567 -4.655 1.00 93.88 123 GLN A CA 1
ATOM 955 C C . GLN A 1 123 ? 9.326 -7.271 -3.979 1.00 93.88 123 GLN A C 1
ATOM 957 O O . GLN A 1 123 ? 9.970 -6.887 -3.014 1.00 93.88 123 GLN A O 1
ATOM 962 N N . PRO A 1 124 ? 8.224 -6.636 -4.398 1.00 94.31 124 PRO A N 1
ATOM 963 C CA . PRO A 1 124 ? 7.443 -6.969 -5.583 1.00 94.31 124 PRO A CA 1
ATOM 964 C C . PRO A 1 124 ? 8.144 -6.520 -6.885 1.00 94.31 124 PRO A C 1
ATOM 966 O O . PRO A 1 124 ? 9.069 -5.705 -6.874 1.00 94.31 124 PRO A O 1
ATOM 969 N N . HIS A 1 125 ? 7.759 -7.137 -8.008 1.00 94.06 125 HIS A N 1
ATOM 970 C CA . HIS A 1 125 ? 8.452 -6.974 -9.294 1.00 94.06 125 HIS A CA 1
ATOM 971 C C . HIS A 1 125 ? 8.320 -5.566 -9.886 1.00 94.06 125 HIS A C 1
ATOM 973 O O . HIS A 1 125 ? 9.278 -5.085 -10.492 1.00 94.06 125 HIS A O 1
ATOM 979 N N . ASP A 1 126 ? 7.179 -4.906 -9.687 1.00 94.69 126 ASP A N 1
ATOM 980 C CA . ASP A 1 126 ? 6.911 -3.564 -10.212 1.00 94.69 126 ASP A CA 1
ATOM 981 C C . ASP A 1 126 ? 7.894 -2.546 -9.629 1.00 94.69 126 ASP A C 1
ATOM 983 O O . ASP A 1 126 ? 8.601 -1.847 -10.356 1.00 94.69 126 ASP A O 1
ATOM 987 N N . GLU A 1 127 ? 8.024 -2.517 -8.304 1.00 96.38 127 GLU A N 1
ATOM 988 C CA . GLU A 1 127 ? 8.931 -1.614 -7.600 1.00 96.38 127 GLU A CA 1
ATOM 989 C C . GLU A 1 127 ? 10.395 -1.961 -7.873 1.00 96.38 127 GLU A C 1
ATOM 991 O O . GLU A 1 127 ? 11.233 -1.065 -7.997 1.00 96.38 127 GLU A O 1
ATOM 996 N N . ALA A 1 128 ? 10.718 -3.248 -8.027 1.00 95.81 128 ALA A N 1
ATOM 997 C CA . ALA A 1 128 ? 12.058 -3.659 -8.423 1.00 95.81 128 ALA A CA 1
ATOM 998 C C . ALA A 1 128 ? 12.420 -3.172 -9.832 1.00 95.81 128 ALA A C 1
ATOM 1000 O O . ALA A 1 128 ? 13.543 -2.708 -10.069 1.00 95.81 128 ALA A O 1
ATOM 1001 N N . PHE A 1 129 ? 11.460 -3.236 -10.759 1.00 95.19 129 PHE A N 1
ATOM 1002 C CA . PHE A 1 129 ? 11.615 -2.705 -12.105 1.00 95.19 129 PHE A CA 1
ATOM 1003 C C . PHE A 1 129 ? 11.807 -1.186 -12.080 1.00 95.19 129 PHE A C 1
ATOM 1005 O O . PHE A 1 129 ? 12.740 -0.683 -12.710 1.00 95.19 129 PHE A O 1
ATOM 1012 N N . VAL A 1 130 ? 10.983 -0.462 -11.317 1.00 95.75 130 VAL A N 1
ATOM 1013 C CA . VAL A 1 130 ? 11.107 0.995 -11.150 1.00 95.75 130 VAL A CA 1
ATOM 1014 C C . VAL A 1 130 ? 12.475 1.364 -10.572 1.00 95.75 130 VAL A C 1
ATOM 1016 O O . VAL A 1 130 ? 13.150 2.232 -11.120 1.00 95.75 130 VAL A O 1
ATOM 1019 N N . SER A 1 131 ? 12.939 0.661 -9.534 1.00 96.19 131 SER A N 1
ATOM 1020 C CA . SER A 1 131 ? 14.276 0.863 -8.954 1.00 96.19 131 SER A CA 1
ATOM 1021 C C . SER A 1 131 ? 15.374 0.732 -10.014 1.00 96.19 131 SER A C 1
ATOM 1023 O O . SER A 1 131 ? 16.214 1.620 -10.171 1.00 96.19 131 SER A O 1
ATOM 1025 N N . LYS A 1 132 ? 15.322 -0.343 -10.810 1.00 95.56 132 LYS A N 1
ATOM 1026 C CA . LYS A 1 132 ? 16.285 -0.587 -11.891 1.00 95.56 132 LYS A CA 1
ATOM 1027 C C . LYS A 1 132 ? 16.223 0.490 -12.976 1.00 95.56 132 LYS A C 1
ATOM 1029 O O . LYS A 1 132 ? 17.264 0.905 -13.478 1.00 95.56 132 LYS A O 1
ATOM 1034 N N . ALA A 1 133 ? 15.024 0.947 -13.336 1.00 93.75 133 ALA A N 1
ATOM 1035 C CA . ALA A 1 133 ? 14.829 1.995 -14.336 1.00 93.75 133 ALA A CA 1
ATOM 1036 C C . ALA A 1 133 ? 15.419 3.347 -13.900 1.00 93.75 133 ALA A C 1
ATOM 1038 O O . ALA A 1 133 ? 15.889 4.102 -14.746 1.0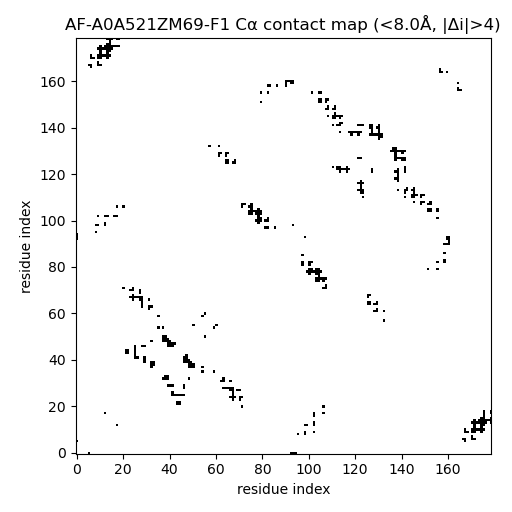0 93.75 133 ALA A O 1
ATOM 1039 N N . LEU A 1 134 ? 15.461 3.613 -12.592 1.00 93.38 134 LEU A N 1
ATOM 1040 C CA . LEU A 1 134 ? 16.112 4.786 -12.001 1.00 93.38 134 LEU A CA 1
ATOM 1041 C C . LEU A 1 134 ? 17.641 4.638 -11.865 1.00 93.38 134 LEU A C 1
ATOM 1043 O O . LEU A 1 134 ? 18.294 5.525 -11.322 1.00 93.38 134 LEU A O 1
ATOM 1047 N N . GLY A 1 135 ? 18.223 3.526 -12.327 1.00 95.25 135 GLY A N 1
ATOM 1048 C CA . GLY A 1 135 ? 19.656 3.245 -12.197 1.00 95.25 135 GLY A CA 1
ATOM 1049 C C . GLY A 1 135 ? 20.077 2.764 -10.805 1.00 95.25 135 GLY A C 1
ATOM 1050 O O . GLY A 1 135 ? 21.266 2.758 -10.493 1.00 95.25 135 GLY A O 1
ATOM 1051 N N . LEU A 1 136 ? 19.123 2.359 -9.963 1.00 96.94 136 LEU A N 1
ATOM 1052 C CA . LEU A 1 136 ? 19.375 1.858 -8.613 1.00 96.94 136 LEU A CA 1
ATOM 1053 C C . LEU A 1 136 ? 19.400 0.318 -8.587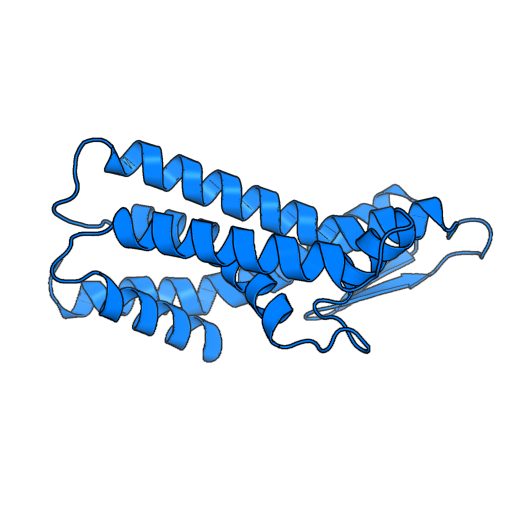 1.00 96.94 136 LEU A C 1
ATOM 1055 O O . LEU A 1 136 ? 18.862 -0.334 -9.489 1.00 96.94 136 LEU A O 1
ATOM 1059 N N . PRO A 1 137 ? 19.972 -0.306 -7.538 1.00 97.31 137 PRO A N 1
ATOM 1060 C CA . PRO A 1 137 ? 19.841 -1.744 -7.338 1.00 97.31 137 PRO A CA 1
ATOM 1061 C C . PRO A 1 137 ? 18.360 -2.161 -7.281 1.00 97.31 137 PRO A C 1
ATOM 1063 O O . PRO A 1 137 ? 17.563 -1.498 -6.611 1.00 97.31 137 PRO A O 1
ATOM 1066 N N . PRO A 1 138 ? 17.958 -3.267 -7.931 1.00 96.62 138 PRO A N 1
ATOM 1067 C CA . PRO A 1 138 ? 16.546 -3.631 -8.069 1.00 96.62 138 PRO A CA 1
ATOM 1068 C C . PRO A 1 138 ? 15.874 -3.983 -6.731 1.00 96.62 138 PRO A C 1
ATOM 1070 O O . PRO A 1 138 ? 14.660 -3.922 -6.614 1.00 96.62 138 PRO A O 1
ATOM 1073 N N . TRP A 1 139 ? 16.643 -4.315 -5.696 1.00 96.88 139 TRP A N 1
ATOM 1074 C CA . TRP A 1 139 ? 16.122 -4.589 -4.355 1.00 96.88 139 TRP A CA 1
ATOM 1075 C C . TRP A 1 139 ? 15.930 -3.330 -3.498 1.00 96.88 139 TRP A C 1
ATOM 1077 O O . TRP A 1 139 ? 15.221 -3.389 -2.498 1.00 96.88 139 TRP A O 1
ATOM 1087 N N . LEU A 1 140 ? 16.520 -2.187 -3.870 1.00 97.00 140 LEU A N 1
ATOM 1088 C CA . LEU A 1 140 ? 16.564 -1.009 -3.001 1.00 97.00 140 LEU A CA 1
ATOM 1089 C C . LEU A 1 140 ? 15.169 -0.427 -2.737 1.00 97.00 140 LEU A C 1
ATOM 1091 O O . LEU A 1 140 ? 14.757 -0.335 -1.581 1.00 97.00 140 LEU A O 1
ATOM 1095 N N . LEU A 1 141 ? 14.424 -0.076 -3.792 1.00 96.75 141 LEU A N 1
ATOM 1096 C CA . LEU A 1 141 ? 13.085 0.500 -3.636 1.00 96.75 141 LEU A CA 1
ATOM 1097 C C . LEU A 1 141 ? 12.111 -0.447 -2.907 1.00 96.75 141 LEU A C 1
ATOM 1099 O O . LEU A 1 141 ? 11.473 0.019 -1.959 1.00 96.75 141 LEU A O 1
ATOM 1103 N N . PRO A 1 142 ? 12.015 -1.752 -3.247 1.00 97.00 142 PRO A N 1
ATOM 1104 C CA . PRO A 1 142 ? 11.163 -2.667 -2.494 1.00 97.00 142 PRO A CA 1
ATOM 1105 C C . PRO A 1 142 ? 11.480 -2.735 -0.995 1.00 97.00 142 PRO A C 1
ATOM 1107 O O . PRO A 1 142 ? 10.561 -2.728 -0.178 1.00 97.00 142 PRO A O 1
ATOM 1110 N N . TYR A 1 143 ? 12.760 -2.741 -0.609 1.00 97.19 143 TYR A N 1
ATOM 1111 C CA . TYR A 1 143 ? 13.157 -2.765 0.805 1.00 97.19 143 TYR A CA 1
ATOM 1112 C C . TYR A 1 143 ? 12.805 -1.456 1.522 1.00 97.19 143 TYR A C 1
ATOM 1114 O O . TYR A 1 143 ? 12.284 -1.483 2.640 1.00 97.19 143 TYR A O 1
ATOM 1122 N N . CYS A 1 144 ? 13.037 -0.305 0.884 1.00 97.50 144 CYS A N 1
ATOM 1123 C CA . CYS A 1 144 ? 12.644 0.993 1.432 1.00 97.50 144 CYS A CA 1
ATOM 1124 C C . CYS A 1 144 ? 11.125 1.082 1.645 1.00 97.50 144 CYS A C 1
ATOM 1126 O O . CYS A 1 144 ? 10.678 1.534 2.701 1.00 97.50 144 CYS A O 1
ATOM 1128 N N . LEU A 1 145 ? 10.331 0.611 0.681 1.00 97.25 145 LEU A N 1
ATOM 1129 C CA . LEU A 1 145 ? 8.872 0.589 0.795 1.00 97.25 145 LEU A CA 1
ATOM 1130 C C . LEU A 1 145 ? 8.386 -0.411 1.846 1.00 97.25 145 LEU A C 1
ATOM 1132 O O . LEU A 1 145 ? 7.431 -0.112 2.556 1.00 97.25 145 LEU A O 1
ATOM 1136 N N . ALA A 1 146 ? 9.060 -1.549 2.018 1.00 97.44 146 ALA A N 1
ATOM 1137 C CA . ALA A 1 146 ? 8.754 -2.496 3.088 1.00 97.44 146 ALA A CA 1
ATOM 1138 C C . ALA A 1 146 ? 8.970 -1.880 4.482 1.00 97.44 146 ALA A C 1
ATOM 1140 O O . ALA A 1 146 ? 8.130 -2.033 5.373 1.00 97.44 146 ALA A O 1
ATOM 1141 N N . LEU A 1 147 ? 10.058 -1.124 4.667 1.00 97.56 147 LEU A N 1
ATOM 1142 C CA . LEU A 1 147 ? 10.320 -0.380 5.905 1.00 97.56 147 LEU A CA 1
ATOM 1143 C C . LEU A 1 147 ? 9.281 0.725 6.136 1.00 97.56 147 LEU A C 1
ATOM 1145 O O . LEU A 1 147 ? 8.764 0.863 7.247 1.00 97.56 147 LEU A O 1
ATOM 1149 N N . ALA A 1 148 ? 8.933 1.479 5.090 1.00 97.25 148 ALA A N 1
ATOM 1150 C CA . ALA A 1 148 ? 7.885 2.494 5.162 1.00 97.25 148 ALA A CA 1
ATOM 1151 C C . ALA A 1 148 ? 6.521 1.874 5.511 1.00 97.25 148 ALA A C 1
ATOM 1153 O O . ALA A 1 148 ? 5.814 2.384 6.379 1.00 97.25 148 ALA A O 1
ATOM 1154 N N . ALA A 1 149 ? 6.180 0.734 4.906 1.00 97.19 149 ALA A N 1
ATOM 1155 C CA . ALA A 1 149 ? 4.965 -0.015 5.201 1.00 97.19 149 ALA A CA 1
ATOM 1156 C C . ALA A 1 149 ? 4.915 -0.487 6.655 1.00 97.19 149 ALA A C 1
ATOM 1158 O O . ALA A 1 149 ? 3.878 -0.349 7.304 1.00 97.19 149 ALA A O 1
ATOM 1159 N N . LEU A 1 150 ? 6.033 -0.982 7.195 1.00 97.25 150 LEU A N 1
ATOM 1160 C CA . LEU A 1 150 ? 6.131 -1.350 8.606 1.00 97.25 150 LEU A CA 1
ATOM 1161 C C . LEU A 1 150 ? 5.868 -0.140 9.516 1.00 97.25 150 LEU A C 1
ATOM 1163 O O . LEU A 1 150 ? 5.068 -0.235 10.449 1.00 97.25 150 LEU A O 1
ATOM 1167 N N . GLY A 1 151 ? 6.478 1.010 9.215 1.00 97.69 151 GLY A N 1
ATOM 1168 C CA . GLY A 1 151 ? 6.228 2.265 9.929 1.00 97.69 151 GLY A CA 1
ATOM 1169 C C . GLY A 1 151 ? 4.756 2.688 9.880 1.00 97.69 151 GLY A C 1
ATOM 1170 O O . GLY A 1 151 ? 4.167 3.004 10.916 1.00 97.69 151 GLY A O 1
ATOM 1171 N N . THR A 1 152 ? 4.136 2.615 8.701 1.00 96.94 152 THR A N 1
ATOM 1172 C CA . THR A 1 152 ? 2.711 2.907 8.495 1.00 96.94 152 THR A CA 1
ATOM 1173 C C . THR A 1 152 ? 1.811 1.954 9.282 1.00 96.94 152 THR A C 1
ATOM 1175 O O . THR A 1 152 ? 0.897 2.407 9.969 1.00 96.94 152 THR A O 1
ATOM 1178 N N . ILE A 1 153 ? 2.079 0.647 9.271 1.00 95.75 153 ILE A N 1
ATOM 1179 C CA . ILE A 1 153 ? 1.306 -0.339 10.044 1.00 95.75 153 ILE A CA 1
ATOM 1180 C C . ILE A 1 153 ? 1.422 -0.061 11.544 1.00 95.75 153 ILE A C 1
ATOM 1182 O O . ILE A 1 153 ? 0.406 -0.029 12.243 1.00 95.75 153 ILE A O 1
ATOM 1186 N N . ILE A 1 154 ? 2.632 0.211 12.043 1.00 95.38 154 ILE A N 1
ATOM 1187 C CA . ILE A 1 154 ? 2.845 0.595 13.446 1.00 95.38 154 ILE A CA 1
ATOM 1188 C C . ILE A 1 154 ? 2.045 1.860 13.776 1.00 95.38 154 ILE A C 1
ATOM 1190 O O . ILE A 1 154 ? 1.372 1.907 14.809 1.00 95.38 154 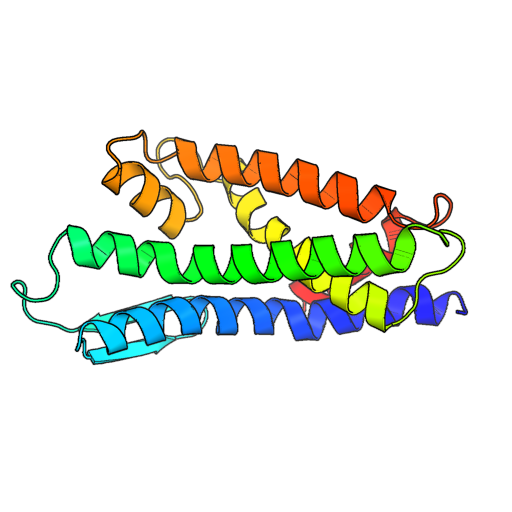ILE A O 1
ATOM 1194 N N . PHE A 1 155 ? 2.078 2.870 12.903 1.00 95.31 155 PHE A N 1
ATOM 1195 C CA . PHE A 1 155 ? 1.299 4.093 13.068 1.00 95.31 155 PHE A CA 1
ATOM 1196 C C . PHE A 1 155 ? -0.204 3.796 13.174 1.00 95.31 155 PHE A C 1
ATOM 1198 O O . PHE A 1 155 ? -0.833 4.202 14.153 1.00 95.31 155 PHE A O 1
ATOM 1205 N N . ILE A 1 156 ? -0.768 3.033 12.235 1.00 94.88 156 ILE A N 1
ATOM 1206 C CA . ILE A 1 156 ? -2.194 2.669 12.203 1.00 94.88 156 ILE A CA 1
ATOM 1207 C C . ILE A 1 156 ? -2.594 1.903 13.472 1.00 94.88 156 ILE A C 1
ATOM 1209 O O . ILE A 1 156 ? -3.596 2.236 14.109 1.00 94.88 156 ILE A O 1
ATOM 1213 N N . ILE A 1 157 ? -1.798 0.916 13.897 1.00 93.31 157 ILE A N 1
ATOM 1214 C CA . ILE A 1 157 ? -2.051 0.150 15.128 1.00 93.31 157 ILE A CA 1
ATOM 1215 C C . ILE A 1 157 ? -2.055 1.083 16.344 1.00 93.31 157 ILE A C 1
ATOM 1217 O O . ILE A 1 157 ? -2.946 0.998 17.195 1.00 93.31 157 ILE A O 1
ATOM 1221 N N . ARG A 1 158 ? -1.099 2.017 16.428 1.00 92.75 158 ARG A N 1
ATOM 1222 C CA . ARG A 1 158 ? -1.036 3.005 17.520 1.00 92.75 158 ARG A CA 1
ATOM 1223 C C . ARG A 1 158 ? -2.230 3.946 17.529 1.00 92.75 158 ARG A C 1
ATOM 1225 O O . ARG A 1 158 ? -2.613 4.385 18.615 1.00 92.75 158 ARG A O 1
ATOM 1232 N N . GLN A 1 159 ? -2.836 4.201 16.372 1.00 91.81 159 GLN A N 1
ATOM 1233 C CA . GLN A 1 159 ? -4.077 4.951 16.317 1.00 91.81 159 GLN A CA 1
ATOM 1234 C C . GLN A 1 159 ? -5.231 4.197 16.974 1.00 91.81 159 GLN A C 1
ATOM 1236 O O . GLN A 1 159 ? -6.139 4.876 17.391 1.00 91.81 159 GLN A O 1
ATOM 1241 N N . HIS A 1 160 ? -5.234 2.876 17.180 1.00 91.38 160 HIS A N 1
ATOM 1242 C CA . HIS A 1 160 ? -6.385 2.143 17.754 1.00 91.38 160 HIS A CA 1
ATOM 1243 C C . HIS A 1 160 ? -6.392 2.116 19.308 1.00 91.38 160 HIS A C 1
ATOM 1245 O O . HIS A 1 160 ? -5.411 2.532 19.926 1.00 91.38 160 HIS A O 1
ATOM 1251 N N . PRO A 1 161 ? -7.463 1.682 20.008 1.00 88.56 161 PRO A N 1
ATOM 1252 C CA . PRO A 1 161 ? -7.496 1.620 21.480 1.00 88.56 161 PRO A CA 1
ATOM 1253 C C . PRO A 1 161 ? -6.563 0.537 22.055 1.00 88.56 161 PRO A C 1
ATOM 1255 O O . PRO A 1 161 ? -6.668 -0.622 21.668 1.00 88.56 161 PRO A O 1
ATOM 1258 N N . ALA A 1 162 ? -5.687 0.887 23.013 1.00 83.69 162 ALA A N 1
ATOM 1259 C CA . ALA A 1 162 ? -4.580 0.045 23.513 1.00 83.69 162 ALA A CA 1
ATOM 1260 C C . ALA A 1 162 ? -4.959 -1.389 23.918 1.00 83.69 162 ALA A C 1
ATOM 1262 O O . ALA A 1 162 ? -4.229 -2.326 23.606 1.00 83.69 162 ALA A O 1
ATOM 1263 N N . ARG A 1 163 ? -6.104 -1.564 24.583 1.00 79.69 163 ARG A N 1
ATOM 1264 C CA . ARG A 1 163 ? -6.522 -2.854 25.154 1.00 79.69 163 ARG A CA 1
ATOM 1265 C C . ARG A 1 163 ? -6.991 -3.877 24.112 1.00 79.69 163 ARG A C 1
ATOM 1267 O O . ARG A 1 163 ? -7.156 -5.038 24.454 1.00 79.69 163 ARG A O 1
ATOM 1274 N N . GLU A 1 164 ? -7.191 -3.467 22.857 1.00 73.44 164 GLU A N 1
ATOM 1275 C CA . GLU A 1 164 ? -7.788 -4.314 21.812 1.00 73.44 164 GLU A CA 1
ATOM 1276 C C . GLU A 1 164 ? -7.101 -4.140 20.444 1.00 73.44 164 GLU A C 1
ATOM 1278 O O . GLU A 1 164 ? -7.695 -4.418 19.407 1.00 73.44 164 GLU A O 1
ATOM 1283 N N . ARG A 1 165 ? -5.848 -3.659 20.410 1.00 80.19 165 ARG A N 1
ATOM 1284 C CA . ARG A 1 165 ? -5.194 -3.236 19.156 1.00 80.19 165 ARG A CA 1
ATOM 1285 C C . ARG A 1 165 ? -4.847 -4.355 18.183 1.00 80.19 165 ARG A C 1
ATOM 1287 O O . ARG A 1 165 ? -4.725 -4.053 17.013 1.00 80.19 165 ARG A O 1
ATOM 1294 N N . LEU A 1 166 ? -4.606 -5.588 18.627 1.00 85.62 166 LEU A N 1
ATOM 1295 C CA . LEU A 1 166 ? -4.001 -6.617 17.760 1.00 85.62 166 LEU A CA 1
ATOM 1296 C C . LEU A 1 166 ? -5.034 -7.558 17.136 1.00 85.62 166 LEU A C 1
ATOM 1298 O O . LEU A 1 166 ? -5.001 -7.810 15.937 1.00 85.62 166 LEU A O 1
ATOM 1302 N N . PHE A 1 167 ? -5.991 -8.027 17.935 1.00 86.56 167 PHE A N 1
ATOM 1303 C CA . PHE A 1 167 ? -6.971 -9.033 17.512 1.00 86.56 167 PHE A CA 1
ATOM 1304 C C . PHE A 1 167 ? -7.803 -8.624 16.278 1.00 86.56 167 PHE A C 1
ATOM 1306 O O . PHE A 1 167 ? -7.937 -9.428 15.356 1.00 86.56 167 PHE A O 1
ATOM 1313 N N . PRO A 1 168 ? -8.323 -7.384 16.194 1.00 87.88 168 PRO A N 1
ATOM 1314 C CA . PRO A 1 168 ? -9.047 -6.919 15.013 1.00 87.88 168 PRO A CA 1
ATOM 1315 C C . PRO A 1 168 ? -8.190 -6.864 13.739 1.00 87.88 168 PRO A C 1
ATOM 1317 O O . PRO A 1 168 ? -8.694 -7.134 12.654 1.00 87.88 168 PRO A O 1
ATOM 1320 N N . PHE A 1 169 ? -6.889 -6.575 13.852 1.00 91.69 169 PHE A N 1
ATOM 1321 C CA . PHE A 1 169 ? -5.985 -6.586 12.697 1.00 91.69 169 PHE A CA 1
ATOM 1322 C C . PHE A 1 169 ? -5.723 -8.010 12.220 1.00 91.69 169 PHE A C 1
ATOM 1324 O O . PHE A 1 169 ? -5.734 -8.249 11.018 1.00 91.69 169 PHE A O 1
ATOM 1331 N N . SER A 1 170 ? -5.573 -8.970 13.137 1.00 91.88 170 SER A N 1
ATOM 1332 C CA . SER A 1 170 ? -5.500 -10.390 12.777 1.00 91.88 170 SER A CA 1
ATOM 1333 C C . SER A 1 170 ? -6.771 -10.857 12.063 1.00 91.88 170 SER A C 1
ATOM 1335 O O . SER A 1 170 ? -6.678 -11.565 11.066 1.00 91.88 170 SER A O 1
ATOM 1337 N N . ALA A 1 171 ? -7.952 -10.420 12.518 1.00 93.56 171 ALA A N 1
ATOM 1338 C CA . ALA A 1 171 ? -9.218 -10.718 11.849 1.00 93.56 171 ALA A CA 1
ATOM 1339 C C . ALA A 1 171 ? -9.285 -10.109 10.437 1.00 93.56 171 ALA A C 1
ATOM 1341 O O . ALA A 1 171 ? -9.692 -10.790 9.501 1.00 93.56 171 ALA A O 1
ATOM 1342 N N . MET A 1 172 ? -8.837 -8.862 10.267 1.00 94.56 172 MET A N 1
ATOM 1343 C CA . MET A 1 172 ? -8.748 -8.210 8.957 1.00 94.56 172 MET A CA 1
ATOM 1344 C C . MET A 1 172 ? -7.774 -8.927 8.017 1.00 94.56 172 MET A C 1
ATOM 1346 O O . MET A 1 172 ? -8.118 -9.188 6.868 1.00 94.56 172 MET A O 1
ATOM 1350 N N . MET A 1 173 ? -6.588 -9.297 8.509 1.00 93.06 173 MET A N 1
ATOM 1351 C CA . MET A 1 173 ? -5.616 -10.077 7.739 1.00 93.06 173 MET A CA 1
ATOM 1352 C C . MET A 1 173 ? -6.189 -11.431 7.323 1.00 93.06 173 MET A C 1
ATOM 1354 O O . MET A 1 173 ? -6.056 -11.808 6.166 1.00 93.06 173 MET A O 1
ATOM 1358 N N . LEU A 1 174 ? -6.858 -12.140 8.237 1.00 94.81 174 LEU A N 1
ATOM 1359 C CA . LEU A 1 174 ? -7.500 -13.416 7.929 1.00 94.81 174 LEU A CA 1
ATOM 1360 C C . LEU A 1 174 ? -8.589 -13.251 6.865 1.00 94.81 174 LEU A C 1
ATOM 1362 O O . LEU A 1 174 ? -8.629 -14.029 5.918 1.00 94.81 174 LEU A O 1
ATOM 1366 N N . GLY A 1 175 ? -9.430 -12.221 6.993 1.00 92.69 175 GLY A N 1
ATOM 1367 C CA . GLY A 1 175 ? -10.437 -11.890 5.989 1.00 92.69 175 GLY A CA 1
ATOM 1368 C C . GLY A 1 175 ? -9.811 -11.695 4.613 1.00 92.69 175 GLY A C 1
ATOM 1369 O O . GLY A 1 175 ? -10.242 -12.328 3.659 1.00 92.69 175 GLY A O 1
ATOM 1370 N N . GLY A 1 176 ? -8.745 -10.898 4.529 1.00 91.75 176 GLY A N 1
ATOM 1371 C CA . GLY A 1 176 ? -8.052 -10.633 3.268 1.00 91.75 176 GLY A CA 1
ATOM 1372 C C . GLY A 1 176 ? -7.202 -11.780 2.713 1.00 91.75 176 GLY A C 1
ATOM 1373 O O . GLY A 1 176 ? -6.792 -11.700 1.565 1.00 91.75 176 GLY A O 1
ATOM 1374 N N . ILE A 1 177 ? -6.904 -12.819 3.501 1.00 91.19 177 ILE A N 1
ATOM 1375 C CA . ILE A 1 177 ? -6.290 -14.066 3.003 1.00 91.19 177 ILE A CA 1
ATOM 1376 C C . ILE A 1 177 ? -7.357 -14.991 2.401 1.00 91.19 177 ILE A C 1
ATOM 1378 O O . ILE A 1 177 ? -7.060 -15.743 1.477 1.00 91.19 177 ILE A O 1
ATOM 1382 N N . ILE A 1 178 ? -8.569 -14.984 2.965 1.00 92.94 178 ILE A N 1
ATOM 1383 C CA . ILE A 1 178 ? -9.676 -15.850 2.537 1.00 92.94 178 ILE A CA 1
ATOM 1384 C C . ILE A 1 178 ? -10.394 -15.289 1.303 1.00 92.94 178 ILE A C 1
ATOM 1386 O O . ILE A 1 178 ? -10.867 -16.076 0.485 1.00 92.94 178 ILE A O 1
ATOM 1390 N N . GLY A 1 179 ? -10.531 -13.964 1.213 1.00 87.50 179 GLY A N 1
ATOM 1391 C CA . GLY A 1 179 ? -11.129 -13.275 0.063 1.00 87.50 179 GLY A CA 1
ATOM 1392 C C . GLY A 1 179 ? -10.196 -13.238 -1.132 1.00 87.50 179 GLY A C 1
ATOM 1393 O O . GLY A 1 179 ? -10.704 -13.424 -2.258 1.00 87.50 179 GLY A O 1
#

Solvent-accessible surface area (backbone atoms only — not comparable to full-atom values): 9035 Å² total; per-residue (Å²): 130,59,78,66,55,54,34,50,51,32,17,53,48,18,27,56,46,47,49,46,48,43,53,51,21,32,48,28,28,35,52,46,32,48,76,72,71,34,54,56,47,80,48,93,86,39,63,48,80,47,71,54,75,86,67,60,36,76,74,50,50,36,53,36,36,42,28,20,60,51,45,46,50,51,41,18,53,53,12,47,52,49,37,49,67,72,38,75,85,48,49,83,72,83,54,73,68,49,47,51,22,45,51,34,28,49,51,32,55,66,32,44,42,14,78,74,26,48,76,93,56,35,23,50,59,41,45,14,47,36,20,40,71,73,75,42,60,37,33,51,47,17,41,53,42,16,52,50,21,51,54,51,50,53,50,57,44,65,61,42,37,82,94,60,44,58,64,30,53,53,31,16,52,51,20,36,72,74,76

pLDDT: mean 92.93, std 4.89, range [73.44, 98.19]